Protein AF-0000000071119280 (afdb_homodimer)

Foldseek 3Di:
DPPPPVDPPPPPPPPPPCVPPVPPCPVPPPDDDLQRLCCLQAEDQDDDDCQPSQLSNCVVVQWRDFKGKHFNDDQVLVFVQQVDAWDAFPVRDTQKGKRPAWTKMWMWGFDDDTPPRTDTDTDIDTFIWMFGWDADDVVDPNDRIGTRGTRDTD/DPPPPVPPPVPPVPPPPCVPVVVPCPVPPPDDDLQRLCCLQAEDQDDDDCQPSQLSNCVVVQWRDFKGKHFNDDQVLVFVQQVDAWDAFPVRDTQKGKRPAWTKMWMWGFDDDTPPRTDTDTDIDTFMWMFGWDADDVVDPNDRIGTRGTRDTD

Nearest PDB structures (foldseek):
  4x09-assembly1_A  TM=9.750E-01  e=6.978E-20  Homo sapiens
  6mv6-assembly1_A  TM=9.935E-01  e=2.693E-18  Homo sapiens
  6ssn-assembly2_B  TM=9.550E-01  e=8.974E-16  synthetic construct
  6xw0-assembly2_BBB  TM=8.807E-01  e=1.052E-12  Bos taurus
  2hky-assembly1_A  TM=8.977E-01  e=3.391E-11  Homo sapiens

pLDDT: mean 85.74, std 22.55, range [29.2, 98.94]

Sequence (308 aa):
MRLDLLGHFPLLLLLLALWGPVRPLCAWRQSLTRAQWFEIQHVRSSPVRCNTEMNGVNNYTQNCKVHNTFLHDSFKNVSDTCLLSNVTCKNRMNNCHRSPQRVNMTDCTLTSGKYPNCKYKDTPLYKFFIIACDPPQQGDPPYRLVPVHLDNVIMRLDLLGHFPLLLLLLALWGPVRPLCAWRQSLTRAQWFEIQHVRSSPVRCNTEMNGVNNYTQNCKVHNTFLHDSFKNVSDTCLLSNVTCKNRMNNCHRSPQRVNMTDCTLTSGKYPNCKYKDTPLYKFFIIACDPPQQGDPPYRLVPVHLDNVI

Secondary structure (DSSP, 8-state):
------------------------------PPPHHHHHHHHHEESS---HHHHHHHHHTTTTS--SEEEEEES-HHHHHHGGGS-EE--TTS-S-EEE-SS-EEEEEEEEEE--TTS-EEEEEEEEE-EEEEEEPPPTTS-S-SSEEEEEEEE-/------------------------------PPPHHHHHHHHHEESS---HHHHHHHHHTTTTS--SEEEEEES-HHHHHHGGGS-EE--TTS-S-EEE-SS-EEEEEEEEEE--TTS-EEEEEEEEE-EEEEEEPPPTTS-S-SSEEEEEEEE-

InterPro domains:
  IPR001427 Pancreatic ribonuclease [PR00794] (50-69)
  IPR001427 Pancreatic ribonuclease [PR00794] (70-89)
  IPR001427 Pancreatic ribonuclease [PR00794] (95-113)
  IPR001427 Pancreatic ribonuclease [PR00794] (116-138)
  IPR001427 Pancreatic ribonuclease [PTHR11437] (10-153)
  IPR023411 Ribonuclease A, active site [PS00127] (64-70)
  IPR023412 Ribonuclease A-domain [PF00074] (33-151)
  IPR023412 Ribonuclease A-domain [SM00092] (31-154)
  IPR036816 Ribonuclease A-like domain superfamily [G3DSA:3.10.130.10] (28-154)
  IPR036816 Ribonuclease A-like domain superfamily [SSF54076] (28-153)

Structure (mmCIF, N/CA/C/O backbone):
data_AF-0000000071119280-model_v1
#
loop_
_entity.id
_entity.type
_entity.pdbx_description
1 polymer 'Ribonuclease K6-like'
#
loop_
_atom_site.group_PDB
_atom_site.id
_atom_site.type_symbol
_atom_site.label_atom_id
_atom_site.label_alt_id
_atom_site.label_comp_id
_atom_site.label_asym_id
_atom_site.label_entity_id
_atom_site.label_seq_id
_atom_site.pdbx_PDB_ins_code
_atom_site.Cartn_x
_atom_site.Cartn_y
_atom_site.Cartn_z
_atom_site.occupancy
_atom_site.B_iso_or_equiv
_atom_site.auth_seq_id
_atom_site.auth_comp_id
_atom_site.auth_asym_id
_atom_site.auth_atom_id
_atom_site.pdbx_PDB_model_num
ATOM 1 N N . MET A 1 1 ? 86.875 31.344 -1.906 1 29.2 1 MET A N 1
ATOM 2 C CA . MET A 1 1 ? 86.25 30.5 -2.938 1 29.2 1 MET A CA 1
ATOM 3 C C . MET A 1 1 ? 85.375 29.453 -2.318 1 29.2 1 MET A C 1
ATOM 5 O O . MET A 1 1 ? 85.688 28.281 -2.266 1 29.2 1 MET A O 1
ATOM 9 N N . ARG A 1 2 ? 84.938 29.781 -1.11 1 34.56 2 ARG A N 1
ATOM 10 C CA . ARG A 1 2 ? 84.125 28.953 -0.205 1 34.56 2 ARG A CA 1
ATOM 11 C C . ARG A 1 2 ? 82.875 28.422 -0.909 1 34.56 2 ARG A C 1
ATOM 13 O O . ARG A 1 2 ? 82.188 29.156 -1.588 1 34.56 2 ARG A O 1
ATOM 20 N N . LEU A 1 3 ? 83.062 27.234 -1.416 1 32.28 3 LEU A N 1
ATOM 21 C CA . LEU A 1 3 ? 82.188 26.219 -2.027 1 32.28 3 LEU A CA 1
ATOM 22 C C . LEU A 1 3 ? 80.875 26.031 -1.211 1 32.28 3 LEU A C 1
ATOM 24 O O . LEU A 1 3 ? 80.938 25.672 -0.034 1 32.28 3 LEU A O 1
ATOM 28 N N . ASP A 1 4 ? 79.938 27.016 -1.275 1 33.75 4 ASP A N 1
ATOM 29 C CA . ASP A 1 4 ? 78.562 27.078 -0.731 1 33.75 4 ASP A CA 1
ATOM 30 C C . ASP A 1 4 ? 77.812 25.797 -1.023 1 33.75 4 ASP A C 1
ATOM 32 O O . ASP A 1 4 ? 77.438 25.516 -2.174 1 33.75 4 ASP A O 1
ATOM 36 N N . LEU A 1 5 ? 78.25 24.703 -0.44 1 32.56 5 LEU A N 1
ATOM 37 C CA . LEU A 1 5 ? 77.688 23.359 -0.52 1 32.56 5 LEU A CA 1
ATOM 38 C C . LEU A 1 5 ? 76.188 23.359 -0.123 1 32.56 5 LEU A C 1
ATOM 40 O O . LEU A 1 5 ? 75.875 23.125 1.04 1 32.56 5 LEU A O 1
ATOM 44 N N . LEU A 1 6 ? 75.5 24.531 -0.289 1 36.41 6 LEU A N 1
ATOM 45 C CA . LEU A 1 6 ? 74.125 24.453 0.195 1 36.41 6 LEU A CA 1
ATOM 46 C C . LEU A 1 6 ? 73.375 23.25 -0.393 1 36.41 6 LEU A C 1
ATOM 48 O O . LEU A 1 6 ? 73.25 23.141 -1.612 1 36.41 6 LEU A O 1
ATOM 52 N N . GLY A 1 7 ? 73.625 22.078 0.203 1 34.22 7 GLY A N 1
ATOM 53 C CA . GLY A 1 7 ? 73.062 20.781 -0.161 1 34.22 7 GLY A CA 1
ATOM 54 C C . GLY A 1 7 ? 71.562 20.812 -0.292 1 34.22 7 GLY A C 1
ATOM 55 O O . GLY A 1 7 ? 70.875 21.594 0.386 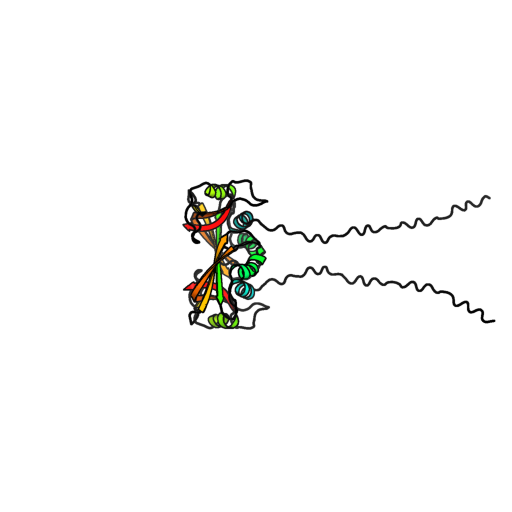1 34.22 7 GLY A O 1
ATOM 56 N N .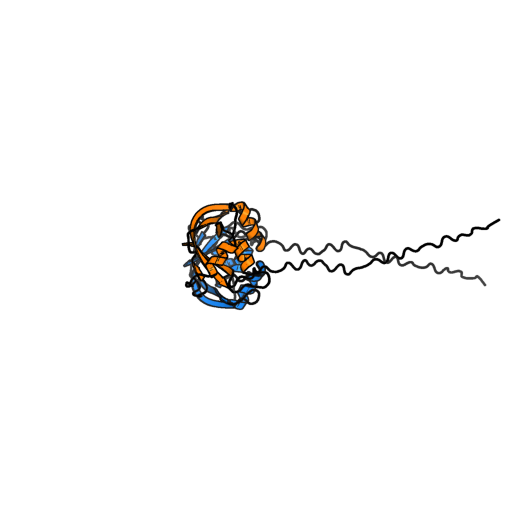 HIS A 1 8 ? 71 20.531 -1.487 1 42.34 8 HIS A N 1
ATOM 57 C CA . HIS A 1 8 ? 69.688 20.312 -2.025 1 42.34 8 HIS A CA 1
ATOM 58 C C . HIS A 1 8 ? 68.875 19.312 -1.175 1 42.34 8 HIS A C 1
ATOM 60 O O . HIS A 1 8 ? 69.188 18.109 -1.214 1 42.34 8 HIS A O 1
ATOM 66 N N . PHE A 1 9 ? 68.812 19.688 0.134 1 40 9 PHE A N 1
ATOM 67 C CA . PHE A 1 9 ? 67.938 18.672 0.771 1 40 9 PHE A CA 1
ATOM 68 C C . PHE A 1 9 ? 66.688 18.484 -0.011 1 40 9 PHE A C 1
ATOM 70 O O . PHE A 1 9 ? 66 19.453 -0.375 1 40 9 PHE A O 1
ATOM 77 N N . PRO A 1 10 ? 66.5 17.312 -0.688 1 40.62 10 PRO A N 1
ATOM 78 C CA . PRO A 1 10 ? 65.25 16.891 -1.344 1 40.62 10 PRO A CA 1
ATOM 79 C C . PRO A 1 10 ? 64 16.969 -0.417 1 40.62 10 PRO A C 1
ATOM 81 O O . PRO A 1 10 ? 64.062 16.406 0.686 1 40.62 10 PRO A O 1
ATOM 84 N N . LEU A 1 11 ? 63.438 18.172 -0.242 1 39.59 11 LEU A N 1
ATOM 85 C CA . LEU A 1 11 ? 62.156 18.219 0.425 1 39.59 11 LEU A CA 1
ATOM 86 C C . LEU A 1 11 ? 61.25 17.109 -0.087 1 39.59 11 LEU A C 1
ATOM 88 O O . LEU A 1 11 ? 60.844 17.109 -1.257 1 39.59 11 LEU A O 1
ATOM 92 N N . LEU A 1 12 ? 61.531 15.867 0.262 1 38.53 12 LEU A N 1
ATOM 93 C CA . LEU A 1 12 ? 60.531 14.828 0.11 1 38.53 12 LEU A CA 1
ATOM 94 C C . LEU A 1 12 ? 59.188 15.297 0.646 1 38.53 12 LEU A C 1
ATOM 96 O O . LEU A 1 12 ? 59.031 15.508 1.851 1 38.53 12 LEU A O 1
ATOM 100 N N . LEU A 1 13 ? 58.562 16.219 -0.018 1 35.06 13 LEU A N 1
ATOM 101 C CA . LEU A 1 13 ? 57.125 16.5 0.206 1 35.06 13 LEU A CA 1
ATOM 102 C C . LEU A 1 13 ? 56.375 15.203 0.408 1 35.06 13 LEU A C 1
ATOM 104 O O . LEU A 1 13 ? 56.25 14.383 -0.507 1 35.06 13 LEU A O 1
ATOM 108 N N . LEU A 1 14 ? 56.594 14.602 1.555 1 34.44 14 LEU A N 1
ATOM 109 C CA . LEU A 1 14 ? 55.688 13.523 1.954 1 34.44 14 LEU A CA 1
ATOM 110 C C . LEU A 1 14 ? 54.25 13.914 1.725 1 34.44 14 LEU A C 1
ATOM 112 O O . LEU A 1 14 ? 53.75 14.859 2.34 1 34.44 14 LEU A O 1
ATOM 116 N N . LEU A 1 15 ? 53.781 13.961 0.482 1 36.81 15 LEU A N 1
ATOM 117 C CA . LEU A 1 15 ? 52.375 13.906 0.217 1 36.81 15 LEU A CA 1
ATOM 118 C C . LEU A 1 15 ? 51.656 12.938 1.168 1 36.81 15 LEU A C 1
ATOM 120 O O . LEU A 1 15 ? 51.844 11.727 1.06 1 36.81 15 LEU A O 1
ATOM 124 N N . LEU A 1 16 ? 51.688 13.148 2.434 1 39 16 LEU A N 1
ATOM 125 C CA . LEU A 1 16 ? 50.781 12.477 3.332 1 39 16 LEU A CA 1
ATOM 126 C C . LEU A 1 16 ? 49.375 12.461 2.742 1 39 16 LEU A C 1
ATOM 128 O O . LEU A 1 16 ? 48.781 13.516 2.51 1 39 16 LEU A O 1
ATOM 132 N N . ALA A 1 17 ? 49.062 11.648 1.767 1 38.94 17 ALA A N 1
ATOM 133 C CA . ALA A 1 17 ? 47.719 11.234 1.399 1 38.94 17 ALA A CA 1
ATOM 134 C C . ALA A 1 17 ? 46.844 11.008 2.639 1 38.94 17 ALA A C 1
ATOM 136 O O . ALA A 1 17 ? 47.156 10.148 3.471 1 38.94 17 ALA A O 1
ATOM 137 N N . LEU A 1 18 ? 46.406 12.008 3.375 1 39.59 18 LEU A N 1
ATOM 138 C CA . LEU A 1 18 ? 45.281 11.867 4.324 1 39.59 18 LEU A CA 1
ATOM 139 C C . LEU A 1 18 ? 44.25 10.867 3.816 1 39.59 18 LEU A C 1
ATOM 141 O O . LEU A 1 18 ? 43.562 11.141 2.848 1 39.59 18 LEU A O 1
ATOM 145 N N . TRP A 1 19 ? 44.594 9.648 3.574 1 39.62 19 TRP A N 1
ATOM 146 C CA . TRP A 1 19 ? 43.594 8.594 3.531 1 39.62 19 TRP A CA 1
ATOM 147 C C . TRP A 1 19 ? 42.531 8.82 4.602 1 39.62 19 TRP A C 1
ATOM 149 O O . TRP A 1 19 ? 42.75 8.492 5.77 1 39.62 19 TRP A O 1
ATOM 159 N N . GLY A 1 20 ? 42.062 10.016 4.809 1 41.09 20 GLY A N 1
ATOM 160 C CA . GLY A 1 20 ? 40.875 10.008 5.648 1 41.09 20 GLY A CA 1
ATOM 161 C C . GLY A 1 20 ? 39.875 8.906 5.273 1 41.09 20 GLY A C 1
ATOM 162 O O . GLY A 1 20 ? 39.938 8.367 4.168 1 41.09 20 GLY A O 1
ATOM 163 N N . PRO A 1 21 ? 39.562 8.047 6.234 1 39.78 21 PRO A N 1
ATOM 164 C CA . PRO A 1 21 ? 38.5 7.07 5.938 1 39.78 21 PRO A CA 1
ATOM 165 C C . PRO A 1 21 ? 37.375 7.645 5.078 1 39.78 21 PRO A C 1
ATOM 167 O O . PRO A 1 21 ? 36.812 8.695 5.406 1 39.78 21 PRO A O 1
ATOM 170 N N . VAL A 1 22 ? 37.531 7.789 3.773 1 39.97 22 VAL A N 1
ATOM 171 C CA . VAL A 1 22 ? 36.344 7.859 2.951 1 39.97 22 VAL A CA 1
ATOM 172 C C . VAL A 1 22 ? 35.25 6.934 3.525 1 39.97 22 VAL A C 1
ATOM 174 O O . VAL A 1 22 ? 35.406 5.711 3.498 1 39.97 22 VAL A O 1
ATOM 177 N N . ARG A 1 23 ? 34.812 7.113 4.668 1 41.09 23 ARG A N 1
ATOM 178 C CA . ARG A 1 23 ? 33.562 6.426 5.039 1 41.09 23 ARG A CA 1
ATOM 179 C C . ARG A 1 23 ? 32.562 6.418 3.881 1 41.09 23 ARG A C 1
ATOM 181 O O . ARG A 1 23 ? 32.312 7.457 3.277 1 41.09 23 ARG A O 1
ATOM 188 N N . PRO A 1 24 ? 32.531 5.359 3.203 1 43.56 24 PRO A N 1
ATOM 189 C CA . PRO A 1 24 ? 31.406 5.359 2.275 1 43.56 24 PRO A CA 1
ATOM 190 C C . PRO A 1 24 ? 30.203 6.137 2.814 1 43.56 24 PRO A C 1
ATOM 192 O O . PRO A 1 24 ? 29.906 6.082 4.012 1 43.56 24 PRO A O 1
ATOM 195 N N . LEU A 1 25 ? 30.016 7.32 2.445 1 40.53 25 LEU A N 1
ATOM 196 C CA . LEU A 1 25 ? 28.719 7.941 2.645 1 40.53 25 LEU A CA 1
ATOM 197 C C . LEU A 1 25 ? 27.609 6.902 2.561 1 40.53 25 LEU A C 1
ATOM 199 O O . LEU A 1 25 ? 27.125 6.59 1.47 1 40.53 25 LEU A O 1
ATOM 203 N N . CYS A 1 26 ? 27.781 5.684 3.027 1 41.25 26 CYS A N 1
ATOM 204 C CA . CYS A 1 26 ? 26.531 4.965 3.223 1 41.25 26 CYS A CA 1
ATOM 205 C C . CYS A 1 26 ? 25.406 5.918 3.639 1 41.25 26 CYS A C 1
ATOM 207 O O . CYS A 1 26 ? 25.438 6.457 4.746 1 41.25 26 CYS A O 1
ATOM 209 N N . ALA A 1 27 ? 25.047 6.84 2.84 1 42.47 27 ALA A N 1
ATOM 210 C CA . ALA A 1 27 ? 23.875 7.668 3.102 1 42.47 27 ALA A CA 1
ATOM 211 C C . ALA A 1 27 ? 22.844 6.91 3.941 1 42.47 27 ALA A C 1
ATOM 213 O O . ALA A 1 27 ? 22.328 5.875 3.516 1 42.47 27 ALA A O 1
ATOM 214 N N . TRP A 1 28 ? 23.062 6.66 5.16 1 44.47 28 TRP A N 1
ATOM 215 C CA . TRP A 1 28 ? 22.047 6.258 6.121 1 44.47 28 TRP A CA 1
ATOM 216 C C . TRP A 1 28 ? 20.672 6.785 5.711 1 44.47 28 TRP A C 1
ATOM 218 O O . TRP A 1 28 ? 20.438 7.992 5.742 1 44.47 28 TRP A O 1
ATOM 228 N N . ARG A 1 29 ? 20.062 6.367 4.664 1 54.75 29 ARG A N 1
ATOM 229 C CA . ARG A 1 29 ? 18.719 6.82 4.363 1 54.75 29 ARG A CA 1
ATOM 230 C C . ARG A 1 29 ? 17.812 6.719 5.594 1 54.75 29 ARG A C 1
ATOM 232 O O . ARG A 1 29 ? 17.641 5.633 6.148 1 54.75 29 ARG A O 1
ATOM 239 N N . GLN A 1 30 ? 17.734 7.766 6.441 1 63.16 30 GLN A N 1
ATOM 240 C CA . GLN A 1 30 ? 16.828 7.809 7.586 1 63.16 30 GLN A CA 1
ATOM 241 C C . GLN A 1 30 ? 15.453 7.238 7.223 1 63.16 30 GLN A C 1
ATOM 243 O O . GLN A 1 30 ? 14.891 7.582 6.184 1 63.16 30 GLN A O 1
ATOM 248 N N . SER A 1 31 ? 15.023 6.207 7.926 1 82.19 31 SER A N 1
ATOM 249 C CA . SER A 1 31 ? 13.719 5.578 7.754 1 82.19 31 SER A CA 1
ATOM 250 C C . SER A 1 31 ? 12.586 6.566 8 1 82.19 31 SER A C 1
ATOM 252 O O . SER A 1 31 ? 12.703 7.441 8.867 1 82.19 31 SER A O 1
ATOM 254 N N . LEU A 1 32 ? 11.656 6.734 7.129 1 90.44 32 LEU A N 1
ATOM 255 C CA . LEU A 1 32 ? 10.461 7.559 7.297 1 90.44 32 LEU A CA 1
ATOM 256 C C . LEU A 1 32 ? 9.656 7.109 8.516 1 90.44 32 LEU A C 1
ATOM 258 O O . LEU A 1 32 ? 9.562 5.91 8.789 1 90.44 32 LEU A O 1
ATOM 262 N N . THR A 1 33 ? 9.156 8.07 9.281 1 94.81 33 THR A N 1
ATOM 263 C CA . THR A 1 33 ? 8.141 7.734 10.281 1 94.81 33 THR A CA 1
ATOM 264 C C . THR A 1 33 ? 6.832 7.332 9.609 1 94.81 33 THR A C 1
ATOM 266 O O . THR A 1 33 ? 6.645 7.566 8.414 1 94.81 33 THR A O 1
ATOM 269 N N . ARG A 1 34 ? 5.969 6.73 10.391 1 96.56 34 ARG A N 1
ATOM 270 C CA . ARG A 1 34 ? 4.652 6.383 9.867 1 96.56 34 ARG A CA 1
ATOM 271 C C . ARG A 1 34 ? 3.896 7.629 9.414 1 96.56 34 ARG A C 1
ATOM 273 O O . ARG A 1 34 ? 3.189 7.602 8.406 1 96.56 34 ARG A O 1
ATOM 280 N N . ALA A 1 35 ? 4.031 8.711 10.125 1 97.88 35 ALA A N 1
ATOM 281 C CA . ALA A 1 35 ? 3.369 9.969 9.773 1 97.88 35 ALA A CA 1
ATOM 282 C C . ALA A 1 35 ? 3.943 10.547 8.484 1 97.88 35 ALA A C 1
ATOM 284 O O . ALA A 1 35 ? 3.203 11.07 7.648 1 97.88 35 ALA A O 1
ATOM 285 N N . GLN A 1 36 ? 5.234 10.477 8.414 1 96.69 36 GLN A N 1
ATOM 286 C CA . GLN A 1 36 ? 5.871 10.961 7.195 1 96.69 36 GLN A CA 1
ATOM 287 C C . GLN A 1 36 ? 5.434 10.148 5.984 1 96.69 36 GLN A C 1
ATOM 289 O O . GLN A 1 36 ? 5.191 10.703 4.91 1 96.69 36 GLN A O 1
ATOM 294 N N . TRP A 1 37 ? 5.332 8.828 6.09 1 96.5 37 TRP A N 1
ATOM 295 C CA . TRP A 1 37 ? 4.859 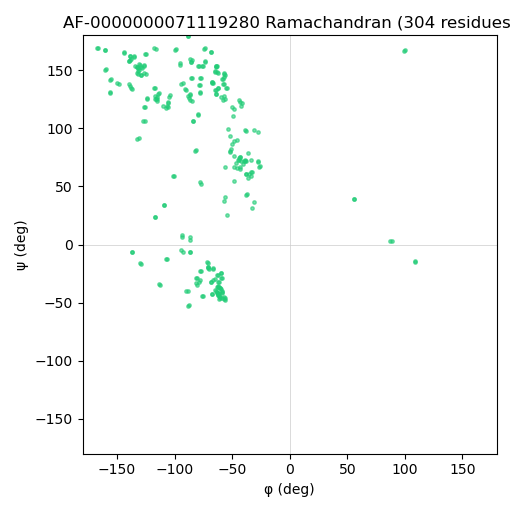7.969 5.008 1 96.5 37 TRP A CA 1
ATOM 296 C C . TRP A 1 37 ? 3.412 8.289 4.652 1 96.5 37 TRP A C 1
ATOM 298 O O . TRP A 1 37 ? 3.051 8.328 3.475 1 96.5 37 TRP A O 1
ATOM 308 N N . PHE A 1 38 ? 2.623 8.508 5.684 1 98.31 38 PHE A N 1
ATOM 309 C CA . PHE A 1 38 ? 1.244 8.93 5.469 1 98.31 38 PHE A CA 1
ATOM 310 C C . PHE A 1 38 ? 1.19 10.195 4.625 1 98.31 38 PHE A C 1
ATOM 312 O O . PHE A 1 38 ? 0.387 10.297 3.697 1 98.31 38 PHE A O 1
ATOM 319 N N . GLU A 1 39 ? 1.962 11.109 4.984 1 98.25 39 GLU A N 1
ATOM 320 C CA . GLU A 1 39 ? 1.967 12.383 4.27 1 98.25 39 GLU A CA 1
ATOM 321 C C . GLU A 1 39 ? 2.371 12.195 2.811 1 98.25 39 GLU A C 1
ATOM 323 O O . GLU A 1 39 ? 1.755 12.766 1.911 1 98.25 39 GLU A O 1
ATOM 328 N N . ILE A 1 40 ? 3.381 11.414 2.59 1 96.56 40 ILE A N 1
ATOM 329 C CA . ILE A 1 40 ? 3.873 11.164 1.241 1 96.56 40 ILE A CA 1
ATOM 330 C C . ILE A 1 40 ? 2.785 10.477 0.416 1 96.56 40 ILE A C 1
ATOM 332 O O . ILE A 1 40 ? 2.588 10.805 -0.756 1 96.56 40 ILE A O 1
ATOM 336 N N . GLN A 1 41 ? 2.018 9.617 1.062 1 98.06 41 GLN A N 1
ATOM 337 C CA . GLN A 1 41 ? 1.033 8.82 0.334 1 98.06 41 GLN A CA 1
ATOM 338 C C . GLN A 1 41 ? -0.242 9.617 0.082 1 98.06 41 GLN A C 1
ATOM 340 O O . GLN A 1 41 ? -0.916 9.422 -0.931 1 98.06 41 GLN A O 1
ATOM 345 N N . HIS A 1 42 ? -0.578 10.625 1.004 1 98.75 42 HIS A N 1
ATOM 346 C CA . HIS A 1 42 ? -1.999 10.953 0.993 1 98.75 42 HIS A CA 1
ATOM 347 C C . HIS A 1 42 ? -2.217 12.461 1.059 1 98.75 42 HIS A C 1
ATOM 349 O O . HIS A 1 42 ? -3.344 12.938 0.911 1 98.75 42 HIS A O 1
ATOM 355 N N . VAL A 1 43 ? -1.197 13.242 1.238 1 98.81 43 VAL A N 1
ATOM 356 C CA . VAL A 1 43 ? -1.455 14.664 1.482 1 98.81 43 VAL A CA 1
ATOM 357 C C . VAL A 1 43 ? -0.706 15.508 0.455 1 98.81 43 VAL A C 1
ATOM 359 O O . VAL A 1 43 ? 0.504 15.352 0.276 1 98.81 43 VAL A O 1
ATOM 362 N N . ARG A 1 44 ? -1.499 16.344 -0.193 1 98.25 44 ARG A N 1
ATOM 363 C CA . ARG A 1 44 ? -0.941 17.344 -1.1 1 98.25 44 ARG A CA 1
ATOM 364 C C . ARG A 1 44 ? -1.639 18.688 -0.93 1 98.25 44 ARG A C 1
ATOM 366 O O . ARG A 1 44 ? -2.869 18.766 -0.947 1 98.25 44 ARG A O 1
ATOM 373 N N . SER A 1 45 ? -0.837 19.75 -0.871 1 93.94 45 SER A N 1
ATOM 374 C CA . SER A 1 45 ? -1.407 21.078 -0.742 1 93.94 45 SER A CA 1
ATOM 375 C C . SER A 1 45 ? -1.582 21.75 -2.105 1 93.94 45 SER A C 1
ATOM 377 O O . SER A 1 45 ? -2.145 22.828 -2.205 1 93.94 45 SER A O 1
ATOM 379 N N . SER A 1 46 ? -1.155 21.156 -3.131 1 88.56 46 SER A N 1
ATOM 380 C CA . SER A 1 46 ? -1.242 21.672 -4.496 1 88.56 46 SER A CA 1
ATOM 381 C C . SER A 1 46 ? -2.088 20.75 -5.371 1 88.56 46 SER A C 1
ATOM 383 O O . SER A 1 46 ? -2.406 19.625 -4.977 1 88.56 46 SER A O 1
ATOM 385 N N . PRO A 1 47 ? -2.396 21.266 -6.535 1 90.62 47 PRO A N 1
ATOM 386 C CA . PRO A 1 47 ? -3.182 20.406 -7.418 1 90.62 47 PRO A CA 1
ATOM 387 C C . PRO A 1 47 ? -2.48 19.078 -7.727 1 90.62 47 PRO A C 1
ATOM 389 O O . PRO A 1 47 ? -1.255 19.047 -7.871 1 90.62 47 PRO A O 1
ATOM 392 N N . VAL A 1 48 ? -3.324 18.125 -7.781 1 96.94 48 VAL A N 1
ATOM 393 C CA . VAL A 1 48 ? -2.797 16.766 -7.953 1 96.94 48 VAL A CA 1
ATOM 394 C C . VAL A 1 48 ? -3.049 16.297 -9.383 1 96.94 48 VAL A C 1
ATOM 396 O O . VAL A 1 48 ? -4.176 16.359 -9.875 1 96.94 48 VAL A O 1
ATOM 399 N N . ARG A 1 49 ? -1.949 15.938 -10.062 1 97.62 49 ARG A N 1
ATOM 400 C CA . ARG A 1 49 ? -2.002 15.047 -11.219 1 97.62 49 ARG A CA 1
ATOM 401 C C . ARG A 1 49 ? -1.469 13.664 -10.875 1 97.62 49 ARG A C 1
ATOM 403 O O . ARG A 1 49 ? -0.301 13.516 -10.508 1 97.62 49 ARG A O 1
ATOM 410 N N . CYS A 1 50 ? -2.289 12.648 -10.992 1 98.56 50 CYS A N 1
ATOM 411 C CA . CYS A 1 50 ? -1.953 11.312 -10.5 1 98.56 50 CYS A CA 1
ATOM 412 C C . CYS A 1 50 ? -0.657 10.812 -11.125 1 98.56 50 CYS A C 1
ATOM 414 O O . CYS A 1 50 ? 0.221 10.312 -10.422 1 98.56 50 CYS A O 1
ATOM 416 N N . ASN A 1 51 ? -0.482 10.969 -12.469 1 97.81 51 ASN A N 1
ATOM 417 C CA . ASN A 1 51 ? 0.702 10.453 -13.148 1 97.81 51 ASN A CA 1
ATOM 418 C C . ASN A 1 51 ? 1.981 11.062 -12.578 1 97.81 51 ASN A C 1
ATOM 420 O O . ASN A 1 51 ? 3.031 10.414 -12.578 1 97.81 51 ASN A O 1
ATOM 424 N N . THR A 1 52 ? 1.918 12.195 -12.086 1 97.12 52 THR A N 1
ATOM 425 C CA . THR A 1 52 ? 3.076 12.875 -11.508 1 97.12 52 THR A CA 1
ATOM 426 C C . THR A 1 52 ? 3.229 12.516 -10.031 1 97.12 52 THR A C 1
ATOM 428 O O . THR A 1 52 ? 4.297 12.078 -9.602 1 97.12 52 THR A O 1
ATOM 431 N N . GLU A 1 53 ? 2.184 12.68 -9.227 1 98.06 53 GLU A N 1
ATOM 432 C CA . GLU A 1 53 ? 2.262 12.555 -7.777 1 98.06 53 GLU A CA 1
ATOM 433 C C . GLU A 1 53 ? 2.531 11.109 -7.363 1 98.06 53 GLU A C 1
ATOM 435 O O . GLU A 1 53 ? 3.203 10.859 -6.363 1 98.06 53 GLU A O 1
ATOM 440 N N . MET A 1 54 ? 2.008 10.125 -8.156 1 98 54 MET A N 1
ATOM 441 C CA . MET A 1 54 ? 2.197 8.719 -7.812 1 98 54 MET A CA 1
ATOM 442 C C . MET A 1 54 ? 3.652 8.305 -8 1 98 54 MET A C 1
ATOM 444 O O . MET A 1 54 ? 4.102 7.312 -7.422 1 98 54 MET A O 1
ATOM 448 N N . ASN A 1 55 ? 4.438 9.031 -8.797 1 95.06 55 ASN A N 1
ATOM 449 C CA . ASN A 1 55 ? 5.859 8.727 -8.922 1 95.06 55 ASN A CA 1
ATOM 450 C C . ASN A 1 55 ? 6.574 8.812 -7.574 1 95.06 55 ASN A C 1
ATOM 452 O O . ASN A 1 55 ? 7.453 8 -7.281 1 95.06 55 ASN A O 1
ATOM 456 N N . GLY A 1 56 ? 6.203 9.812 -6.82 1 93.31 56 GLY A N 1
ATOM 457 C CA . GLY A 1 56 ? 6.797 9.977 -5.504 1 93.31 56 GLY A CA 1
ATOM 458 C C . GLY A 1 56 ? 6.504 8.82 -4.562 1 93.31 56 GLY A C 1
ATOM 459 O O . GLY A 1 56 ? 7.367 8.422 -3.781 1 93.31 56 GLY A O 1
ATOM 460 N N . VAL A 1 57 ? 5.336 8.273 -4.641 1 95.12 57 VAL A N 1
ATOM 461 C CA . VAL A 1 57 ? 4.926 7.148 -3.809 1 95.12 57 VAL A CA 1
ATOM 462 C C . VAL A 1 57 ? 5.582 5.863 -4.312 1 95.12 57 VAL A C 1
ATOM 464 O O . VAL A 1 57 ? 6.168 5.109 -3.529 1 95.12 57 VAL A O 1
ATOM 467 N N . ASN A 1 58 ? 5.578 5.68 -5.637 1 95.12 58 ASN A N 1
ATOM 468 C CA . ASN A 1 58 ? 6.016 4.441 -6.273 1 95.12 58 ASN A CA 1
ATOM 469 C C . ASN A 1 58 ? 7.527 4.262 -6.172 1 95.12 58 ASN A C 1
ATOM 471 O O . ASN A 1 58 ? 8.031 3.141 -6.246 1 95.12 58 ASN A O 1
ATOM 475 N N . ASN A 1 59 ? 8.242 5.34 -5.926 1 92.06 59 ASN A N 1
ATOM 476 C CA . ASN A 1 59 ? 9.703 5.293 -5.844 1 92.06 59 ASN A CA 1
ATOM 477 C C . ASN A 1 59 ? 10.172 4.477 -4.645 1 92.06 59 ASN A C 1
ATOM 479 O O . ASN A 1 59 ? 11.273 3.934 -4.648 1 92.06 59 ASN A O 1
ATOM 483 N N . TYR A 1 60 ? 9.336 4.316 -3.709 1 88.31 60 TYR A N 1
ATOM 484 C CA . TYR A 1 60 ? 9.742 3.641 -2.484 1 88.31 60 TYR A CA 1
ATOM 485 C C . TYR A 1 60 ? 9.727 2.127 -2.66 1 88.31 60 TYR A C 1
ATOM 487 O O . TYR A 1 60 ? 10.531 1.414 -2.062 1 88.31 60 TYR A O 1
ATOM 495 N N . THR A 1 61 ? 8.75 1.631 -3.48 1 87.06 61 THR A N 1
ATOM 496 C CA . THR A 1 61 ? 8.68 0.191 -3.699 1 87.06 61 THR A CA 1
ATOM 497 C C . THR A 1 61 ? 9.164 -0.169 -5.102 1 87.06 61 THR A C 1
ATOM 499 O O . THR A 1 61 ? 9.344 -1.347 -5.418 1 87.06 61 THR A O 1
ATOM 502 N N . GLN A 1 62 ? 9.312 0.867 -5.941 1 91.81 62 GLN A N 1
ATOM 503 C CA . GLN A 1 62 ? 9.625 0.682 -7.355 1 91.81 62 GLN A CA 1
ATOM 504 C C . GLN A 1 62 ? 8.594 -0.217 -8.031 1 91.81 62 GLN A C 1
ATOM 506 O O . GLN A 1 62 ? 8.953 -1.144 -8.758 1 91.81 62 GLN A O 1
ATOM 511 N N . ASN A 1 63 ? 7.328 -0.065 -7.672 1 93.5 63 ASN A N 1
ATOM 512 C CA . ASN A 1 63 ? 6.148 -0.696 -8.25 1 93.5 63 ASN A CA 1
ATOM 513 C C . ASN A 1 63 ? 4.984 0.287 -8.359 1 93.5 63 ASN A C 1
ATOM 515 O O . ASN A 1 63 ? 4.977 1.323 -7.691 1 93.5 63 ASN A O 1
ATOM 519 N N . CYS A 1 64 ? 4.078 -0.054 -9.266 1 95.56 64 CYS A N 1
ATOM 520 C CA . CYS A 1 64 ? 2.908 0.796 -9.453 1 95.56 64 CYS A CA 1
ATOM 521 C C . CYS A 1 64 ? 1.819 0.459 -8.445 1 95.56 64 CYS A C 1
ATOM 523 O O . CYS A 1 64 ? 1.148 -0.568 -8.562 1 95.56 64 CYS A O 1
ATOM 525 N N . LYS A 1 65 ? 1.649 1.35 -7.434 1 95.62 65 LYS A N 1
ATOM 526 C CA . LYS A 1 65 ? 0.52 1.169 -6.527 1 95.62 65 LYS A CA 1
ATOM 527 C C . LYS A 1 65 ? -0.807 1.275 -7.273 1 95.62 65 LYS A C 1
ATOM 529 O O . LYS A 1 65 ? -1.017 2.213 -8.047 1 95.62 65 LYS A O 1
ATOM 534 N N . VAL A 1 66 ? -1.743 0.358 -7.023 1 96.12 66 VAL A N 1
ATOM 535 C CA . VAL A 1 66 ? -2.908 0.188 -7.883 1 96.12 66 VAL A CA 1
ATOM 536 C C . VAL A 1 66 ? -3.934 1.279 -7.59 1 96.12 66 VAL A C 1
ATOM 538 O O . VAL A 1 66 ? -4.68 1.694 -8.477 1 96.12 66 VAL A O 1
ATOM 541 N N . HIS A 1 67 ? -3.922 1.688 -6.34 1 97 67 HIS A N 1
ATOM 542 C CA . HIS A 1 67 ? -4.922 2.674 -5.949 1 97 67 HIS A CA 1
ATOM 543 C C . HIS A 1 67 ? -4.402 3.574 -4.836 1 97 67 HIS A C 1
ATOM 545 O O . HIS A 1 67 ? -3.748 3.102 -3.902 1 97 67 HIS A O 1
ATOM 551 N N . ASN A 1 68 ? -4.707 4.844 -4.957 1 98.31 68 ASN A N 1
ATOM 552 C CA . ASN A 1 68 ? -4.305 5.812 -3.941 1 98.31 68 ASN A CA 1
ATOM 553 C C . ASN A 1 68 ? -5.211 7.039 -3.943 1 98.31 68 ASN A C 1
ATOM 555 O O . ASN A 1 68 ? -5.688 7.465 -4.996 1 98.31 68 ASN A O 1
ATOM 559 N N . THR A 1 69 ? -5.488 7.523 -2.795 1 98.75 69 THR A N 1
ATOM 560 C CA . THR A 1 69 ? -6.242 8.766 -2.674 1 98.75 69 THR A CA 1
ATOM 561 C C . THR A 1 69 ? -5.379 9.867 -2.074 1 98.75 69 THR A C 1
ATOM 563 O O . THR A 1 69 ? -4.738 9.672 -1.04 1 98.75 69 THR A O 1
ATOM 566 N N . PHE A 1 70 ? -5.359 11.016 -2.701 1 98.88 70 PHE A N 1
ATOM 567 C CA . PHE A 1 70 ? -4.691 12.203 -2.184 1 98.88 70 PHE A CA 1
ATOM 568 C C . PHE A 1 70 ? -5.707 13.203 -1.633 1 98.88 70 PHE A C 1
ATOM 570 O O . PHE A 1 70 ? -6.664 13.562 -2.32 1 98.88 70 PHE A O 1
ATOM 577 N N . LEU A 1 71 ? -5.477 13.602 -0.407 1 98.88 71 LEU A N 1
ATOM 578 C CA . LEU A 1 71 ? -6.23 14.688 0.202 1 98.88 71 LEU A CA 1
ATOM 579 C C . LEU A 1 71 ? -5.621 16.047 -0.156 1 98.88 71 LEU A C 1
ATOM 581 O O . LEU A 1 71 ? -4.43 16.266 0.073 1 98.88 71 LEU A O 1
ATOM 585 N N . HIS A 1 72 ? -6.492 16.891 -0.746 1 98.62 72 HIS A N 1
ATOM 586 C CA . HIS A 1 72 ? -6.023 18.25 -1.052 1 98.62 72 HIS A CA 1
ATOM 587 C C . HIS A 1 72 ? -6.098 19.141 0.177 1 98.62 72 HIS A C 1
ATOM 589 O O . HIS A 1 72 ? -6.965 20.016 0.261 1 98.62 72 HIS A O 1
ATOM 595 N N . ASP A 1 73 ? -5.164 19.094 1.057 1 98.19 73 ASP A N 1
ATOM 596 C CA . ASP A 1 73 ? -5.137 19.797 2.328 1 98.19 73 ASP A CA 1
ATOM 597 C C . ASP A 1 73 ? -3.713 19.891 2.879 1 98.19 73 ASP A C 1
ATOM 599 O O . ASP A 1 73 ? -2.789 19.281 2.318 1 98.19 73 ASP A O 1
ATOM 603 N N . SER A 1 74 ? -3.473 20.719 3.906 1 97.94 74 SER A N 1
ATOM 604 C CA . SER A 1 74 ? -2.184 20.734 4.586 1 97.94 74 SER A CA 1
ATOM 605 C C . SER A 1 74 ? -2.082 19.578 5.582 1 97.94 74 SER A C 1
ATOM 607 O O . SER A 1 74 ? -3.098 19.094 6.09 1 97.94 74 SER A O 1
ATOM 609 N N . PHE A 1 75 ? -0.842 19.203 5.793 1 98.5 75 PHE A N 1
ATOM 610 C CA . PHE A 1 75 ? -0.643 18.141 6.777 1 98.5 75 PHE A CA 1
ATOM 611 C C . PHE A 1 75 ? -1.172 18.562 8.141 1 98.5 75 PHE A C 1
ATOM 613 O O . PHE A 1 75 ? -1.733 17.75 8.875 1 98.5 75 PHE A O 1
ATOM 620 N N . LYS A 1 76 ? -0.988 19.812 8.508 1 98.19 76 LYS A N 1
ATOM 621 C CA . LYS A 1 76 ? -1.483 20.328 9.781 1 98.19 76 LYS A CA 1
ATOM 622 C C . LYS A 1 76 ? -3.002 20.203 9.875 1 98.19 76 LYS A C 1
ATOM 624 O O . LYS A 1 76 ? -3.529 19.734 10.883 1 98.19 76 LYS A O 1
ATOM 629 N N . ASN A 1 77 ? -3.684 20.609 8.773 1 98.12 77 ASN A N 1
ATOM 630 C CA . ASN A 1 77 ? -5.141 20.516 8.766 1 98.12 77 ASN A CA 1
ATOM 631 C C . ASN A 1 77 ? -5.609 19.078 8.906 1 98.12 77 ASN A C 1
ATOM 633 O O . ASN A 1 77 ? -6.566 18.797 9.625 1 98.12 77 ASN A O 1
ATOM 637 N N . VAL A 1 78 ? -4.973 18.219 8.203 1 98.75 78 VAL A N 1
ATOM 638 C CA . VAL A 1 78 ? -5.32 16.812 8.297 1 98.75 78 VAL A CA 1
ATOM 639 C C . VAL A 1 78 ? -5.043 16.297 9.703 1 98.75 78 VAL A C 1
ATOM 641 O O . VAL A 1 78 ? -5.84 15.531 10.266 1 98.75 78 VAL A O 1
ATOM 644 N N . SER A 1 79 ? -3.941 16.703 10.336 1 98.69 79 SER A N 1
ATOM 645 C CA . SER A 1 79 ? -3.564 16.281 11.68 1 98.69 79 SER A CA 1
ATOM 646 C C . SER A 1 79 ? -4.566 16.766 12.719 1 98.69 79 SER A C 1
ATOM 648 O O . SER A 1 79 ? -4.797 16.109 13.734 1 98.69 79 SER A O 1
ATOM 650 N N . ASP A 1 80 ? -5.172 17.875 12.43 1 98.69 80 ASP A N 1
ATOM 651 C CA . ASP A 1 80 ? -6.164 18.406 13.359 1 98.69 80 ASP A CA 1
ATOM 652 C C . ASP A 1 80 ? -7.355 17.453 13.5 1 98.69 80 ASP A C 1
ATOM 654 O O . ASP A 1 80 ? -8.047 17.469 14.516 1 98.69 80 ASP A O 1
ATOM 658 N N . THR A 1 81 ? -7.613 16.656 12.5 1 98.81 81 THR A N 1
ATOM 659 C CA . THR A 1 81 ? -8.672 15.664 12.578 1 98.81 81 THR A CA 1
ATOM 660 C C . THR A 1 81 ? -8.422 14.688 13.727 1 98.81 81 THR A C 1
ATOM 662 O O . THR A 1 81 ? -9.359 14.164 14.32 1 98.81 81 THR A O 1
ATOM 665 N N . CYS A 1 82 ? -7.176 14.508 14.164 1 98.81 82 CYS A N 1
ATOM 666 C CA . CYS A 1 82 ? -6.793 13.578 15.219 1 98.81 82 CYS A CA 1
ATOM 667 C C . CYS A 1 82 ? -7.258 14.078 16.578 1 98.81 82 CYS A C 1
ATOM 669 O O . CYS A 1 82 ? -7.293 13.32 17.547 1 98.81 82 CYS A O 1
ATOM 671 N N . LEU A 1 83 ? -7.633 15.359 16.672 1 98.5 83 LEU A N 1
ATOM 672 C CA . LEU A 1 83 ? -8.055 15.953 17.938 1 98.5 83 LEU A CA 1
ATOM 673 C C . LEU A 1 83 ? -9.547 15.727 18.172 1 98.5 83 LEU A C 1
ATOM 675 O O . LEU A 1 83 ? -10.055 16.031 19.266 1 98.5 83 LEU A O 1
ATOM 679 N N . LEU A 1 84 ? -10.25 15.156 17.156 1 98.69 84 LEU A N 1
ATOM 680 C CA . LEU A 1 84 ? -11.688 14.938 17.25 1 98.69 84 LEU A CA 1
ATOM 681 C C . LEU A 1 84 ? -12 13.586 17.875 1 98.69 84 LEU A C 1
ATOM 683 O O . LEU A 1 84 ? -11.094 12.836 18.219 1 98.69 84 LEU A O 1
ATOM 687 N N . SER A 1 85 ? -13.281 13.281 18.031 1 98.38 85 SER A N 1
ATOM 688 C CA . SER A 1 85 ? -13.719 12.055 18.703 1 98.38 85 SER A CA 1
ATOM 689 C C . SER A 1 85 ? -13.266 10.82 17.938 1 98.38 85 SER A C 1
ATOM 691 O O . SER A 1 85 ? -13.195 10.836 16.703 1 98.38 85 SER A O 1
ATOM 693 N N . ASN A 1 86 ? -13.117 9.727 18.734 1 98.38 86 ASN A N 1
ATOM 694 C CA . ASN A 1 86 ? -12.719 8.461 18.125 1 98.38 86 ASN A CA 1
ATOM 695 C C . ASN A 1 86 ? -13.891 7.785 17.422 1 98.38 86 ASN A C 1
ATOM 697 O O . ASN A 1 86 ? -15.039 7.906 17.859 1 98.38 86 ASN A O 1
ATOM 701 N N . VAL A 1 87 ? -13.57 7.18 16.328 1 98.31 87 VAL A N 1
ATOM 702 C CA . VAL A 1 87 ? -14.453 6.203 15.711 1 98.31 87 VAL A CA 1
ATOM 703 C C . VAL A 1 87 ? -13.711 4.887 15.508 1 98.31 87 VAL A C 1
ATOM 705 O O . VAL A 1 87 ? -12.484 4.828 15.648 1 98.31 87 VAL A O 1
ATOM 708 N N . THR A 1 88 ? -14.43 3.822 15.273 1 97.25 88 THR A N 1
ATOM 709 C CA . THR A 1 88 ? -13.812 2.518 15.055 1 97.25 88 THR A CA 1
ATOM 710 C C . THR A 1 88 ? -13.25 2.414 13.641 1 97.25 88 THR A C 1
ATOM 712 O O . THR A 1 88 ? -13.93 2.746 12.672 1 97.25 88 THR A O 1
ATOM 715 N N . CYS A 1 89 ? -12 1.975 13.578 1 97.38 89 CYS A N 1
ATOM 716 C CA . CYS A 1 89 ? -11.383 1.722 12.281 1 97.38 89 CYS A CA 1
ATOM 717 C C . CYS A 1 89 ? -11.945 0.455 11.648 1 97.38 89 CYS A C 1
ATOM 719 O O . CYS A 1 89 ? -12.617 -0.333 12.312 1 97.38 89 CYS A O 1
ATOM 721 N N . LYS A 1 90 ? -11.594 0.29 10.375 1 93.12 90 LYS A N 1
ATOM 722 C CA . LYS A 1 90 ? -11.977 -0.938 9.68 1 93.12 90 LYS A CA 1
ATOM 723 C C . LYS A 1 90 ? -11.336 -2.16 10.336 1 93.12 90 LYS A C 1
ATOM 725 O O . LYS A 1 90 ? -11.93 -3.24 10.352 1 93.12 90 LYS A O 1
ATOM 730 N N . ASN A 1 91 ? -10.156 -1.917 10.867 1 88.75 91 ASN A N 1
ATOM 731 C CA . ASN A 1 91 ? -9.477 -3.041 11.508 1 88.75 91 ASN A CA 1
ATOM 732 C C . ASN A 1 91 ? -9.891 -3.195 12.961 1 88.75 91 ASN A C 1
ATOM 734 O O . ASN A 1 91 ? -9.227 -3.889 13.734 1 88.75 91 ASN A O 1
ATOM 738 N N . ARG A 1 92 ? -10.867 -2.428 13.461 1 91.62 92 ARG A N 1
ATOM 739 C CA . ARG A 1 92 ? -11.539 -2.566 14.75 1 91.62 92 ARG A CA 1
ATOM 740 C C . ARG A 1 92 ? -10.773 -1.838 15.844 1 91.62 92 ARG A C 1
ATOM 742 O O . ARG A 1 92 ? -11.164 -1.878 17.016 1 91.62 92 ARG A O 1
ATOM 749 N N . MET A 1 93 ? -9.719 -1.184 15.461 1 93.62 93 MET A N 1
ATOM 750 C CA . MET A 1 93 ? -9.039 -0.316 16.422 1 93.62 93 MET A CA 1
ATOM 751 C C . MET A 1 93 ? -9.852 0.952 16.672 1 93.62 93 MET A C 1
ATOM 753 O O . MET A 1 93 ? -10.68 1.336 15.844 1 93.62 93 MET A O 1
ATOM 757 N N . ASN A 1 94 ? -9.586 1.535 17.812 1 96.81 94 ASN A N 1
ATOM 758 C CA . ASN A 1 94 ? -10.391 2.689 18.203 1 96.81 94 ASN A CA 1
ATOM 759 C C . ASN A 1 94 ? -9.578 3.982 18.125 1 96.81 94 ASN A C 1
ATOM 761 O O . ASN A 1 94 ? -9.703 4.852 19 1 96.81 94 ASN A O 1
ATOM 765 N N . ASN A 1 95 ? -8.695 4.086 17.203 1 97.94 95 ASN A N 1
ATOM 766 C CA . ASN A 1 95 ? -7.871 5.285 17.094 1 97.94 95 ASN A CA 1
ATOM 767 C C . ASN A 1 95 ? -8.117 6.016 15.773 1 97.94 95 ASN A C 1
ATOM 769 O O . ASN A 1 95 ? -7.227 6.699 15.266 1 97.94 95 ASN A O 1
ATOM 773 N N . CYS A 1 96 ? -9.305 5.789 15.18 1 98.75 96 CYS A N 1
ATOM 774 C CA . CYS A 1 96 ? -9.648 6.516 13.961 1 98.75 96 CYS A CA 1
ATOM 775 C C . CYS A 1 96 ? -10.484 7.75 14.289 1 98.75 96 CYS A C 1
ATOM 777 O O . CYS A 1 96 ? -11.07 7.844 15.367 1 98.75 96 CYS A O 1
ATOM 779 N N . HIS A 1 97 ? -10.422 8.781 13.391 1 98.88 97 HIS A N 1
ATOM 780 C CA . HIS A 1 97 ? -11.125 10.047 13.5 1 98.88 97 HIS A CA 1
ATOM 781 C C . HIS A 1 97 ? -11.695 10.484 12.148 1 98.88 97 HIS A C 1
ATOM 783 O O . HIS A 1 97 ? -11.055 10.312 11.109 1 98.88 97 HIS A O 1
ATOM 789 N N . ARG A 1 98 ? -12.867 10.938 12.141 1 98.81 98 ARG A N 1
ATOM 790 C CA . ARG A 1 98 ? -13.531 11.414 10.938 1 98.81 98 ARG A CA 1
ATOM 791 C C . ARG A 1 98 ? -13.328 12.914 10.75 1 98.81 98 ARG A C 1
ATOM 793 O O . ARG A 1 98 ? -13.391 13.672 11.719 1 98.81 98 ARG A O 1
ATOM 800 N N . SER A 1 99 ? -13.078 13.344 9.516 1 98.88 99 SER A N 1
ATOM 801 C CA . SER A 1 99 ? -12.93 14.773 9.25 1 98.88 99 SER A CA 1
ATOM 802 C C . SER A 1 99 ? -14.211 15.531 9.562 1 98.88 99 SER A C 1
ATOM 804 O O . SER A 1 99 ? -15.312 15.008 9.375 1 98.88 99 SER A O 1
ATOM 806 N N . PRO A 1 100 ? -14.07 16.719 9.977 1 98.38 100 PRO A N 1
ATOM 807 C CA . PRO A 1 100 ? -15.266 17.484 10.344 1 98.38 100 PRO A CA 1
ATOM 808 C C . PRO A 1 100 ? -16.016 18.016 9.125 1 98.38 100 PRO A C 1
ATOM 810 O O . PRO A 1 100 ? -17.203 18.344 9.219 1 98.38 100 PRO A O 1
ATOM 813 N N . GLN A 1 101 ? -15.359 18.172 7.977 1 98.38 101 GLN A N 1
ATOM 814 C CA . GLN A 1 101 ? -15.953 18.625 6.723 1 98.38 101 GLN A CA 1
ATOM 815 C C . GLN A 1 101 ? -15.422 17.812 5.543 1 98.38 101 GLN A C 1
ATOM 817 O O . GLN A 1 101 ? -14.398 17.141 5.656 1 98.38 101 GLN A O 1
ATOM 822 N N . ARG A 1 102 ? -16.219 17.875 4.48 1 98.56 102 ARG A N 1
ATOM 823 C CA . ARG A 1 102 ? -15.719 17.297 3.234 1 98.56 102 ARG A CA 1
ATOM 824 C C . ARG A 1 102 ? -14.5 18.047 2.723 1 98.56 102 ARG A C 1
ATOM 826 O O . ARG A 1 102 ? -14.367 19.25 2.957 1 98.56 102 ARG A O 1
ATOM 833 N N . VAL A 1 103 ? -13.641 17.328 2.078 1 98.38 103 VAL A N 1
ATOM 834 C CA . VAL A 1 103 ? -12.453 17.953 1.498 1 98.38 103 VAL A CA 1
ATOM 835 C C . VAL A 1 103 ? -12.297 17.5 0.045 1 98.38 103 VAL A C 1
ATOM 837 O O . VAL A 1 103 ? -12.797 16.453 -0.343 1 98.38 103 VAL A O 1
ATOM 840 N N . ASN A 1 104 ? -11.703 18.391 -0.778 1 98.31 104 ASN A N 1
ATOM 841 C CA . ASN A 1 104 ? -11.328 17.984 -2.131 1 98.31 104 ASN A CA 1
ATOM 842 C C . ASN A 1 104 ? -10.25 16.906 -2.115 1 98.31 104 ASN A C 1
ATOM 844 O O . ASN A 1 104 ? -9.312 16.984 -1.324 1 98.31 104 ASN A O 1
ATOM 848 N N . MET A 1 105 ? -10.508 15.883 -2.936 1 98.62 105 MET A N 1
ATOM 849 C CA . MET A 1 105 ? -9.57 14.773 -3.066 1 98.62 105 MET A CA 1
ATOM 850 C C . MET A 1 105 ? -9.375 14.391 -4.531 1 98.62 105 MET A C 1
ATOM 852 O O . MET A 1 105 ? -10.172 14.781 -5.387 1 98.62 105 MET A O 1
ATOM 856 N N . THR A 1 106 ? -8.305 13.672 -4.828 1 98.81 106 THR A N 1
ATOM 857 C CA . THR A 1 106 ? -8.117 13 -6.109 1 98.81 106 THR A CA 1
ATOM 858 C C . THR A 1 106 ? -7.809 11.516 -5.898 1 98.81 106 THR A C 1
ATOM 860 O O . THR A 1 106 ? -6.832 11.172 -5.227 1 98.81 106 THR A O 1
ATOM 863 N N . ASP A 1 107 ? -8.664 10.75 -6.406 1 98.38 107 ASP A N 1
ATOM 864 C CA . ASP A 1 107 ? -8.422 9.312 -6.434 1 98.38 107 ASP A CA 1
ATOM 865 C C . ASP A 1 107 ? -7.625 8.906 -7.672 1 98.38 107 ASP A C 1
ATOM 867 O O . ASP A 1 107 ? -7.938 9.336 -8.781 1 98.38 107 ASP A O 1
ATOM 871 N N . CYS A 1 108 ? -6.57 8.156 -7.461 1 98.56 108 CYS A N 1
ATOM 872 C CA . CYS A 1 108 ? -5.703 7.672 -8.531 1 98.56 108 CYS A CA 1
ATOM 873 C C . CYS A 1 108 ? -5.859 6.168 -8.719 1 98.56 108 CYS A C 1
ATOM 875 O O . CYS A 1 108 ? -5.562 5.391 -7.809 1 98.56 108 CYS A O 1
ATOM 877 N N . THR A 1 109 ? -6.285 5.785 -9.883 1 97.81 109 THR A N 1
ATOM 878 C CA . THR A 1 109 ? -6.438 4.375 -10.219 1 97.81 109 THR A CA 1
ATOM 879 C C . THR A 1 109 ? -5.512 3.984 -11.367 1 97.81 109 THR A C 1
ATOM 881 O O . THR A 1 109 ? -5.551 4.598 -12.43 1 97.81 109 THR A O 1
ATOM 884 N N . LEU A 1 110 ? -4.707 2.965 -11.141 1 97 110 LEU A N 1
ATOM 885 C CA . LEU A 1 110 ? -3.777 2.49 -12.156 1 97 110 LEU A CA 1
ATOM 886 C C . LEU A 1 110 ? -4.527 1.949 -13.367 1 97 110 LEU A C 1
ATOM 888 O O . LEU A 1 110 ? -5.438 1.13 -13.227 1 97 110 LEU A O 1
ATOM 892 N N . THR A 1 111 ? -4.141 2.416 -14.57 1 94.62 111 THR A N 1
ATOM 893 C CA . THR A 1 111 ? -4.805 1.966 -15.789 1 94.62 111 THR A CA 1
ATOM 894 C C . THR A 1 111 ? -3.857 1.142 -16.656 1 94.62 111 THR A C 1
ATOM 896 O O . THR A 1 111 ? -4.293 0.239 -17.375 1 94.62 111 THR A O 1
ATOM 899 N N . SER A 1 112 ? -2.578 1.509 -16.656 1 91.19 112 SER A N 1
ATOM 900 C CA . SER A 1 112 ? -1.595 0.79 -17.453 1 91.19 112 SER A CA 1
ATOM 901 C C . SER A 1 112 ? -0.172 1.167 -17.047 1 91.19 112 SER A C 1
ATOM 903 O O . SER A 1 112 ? 0.028 2.016 -16.188 1 91.19 112 SER A O 1
ATOM 905 N N . GLY A 1 113 ? 0.75 0.366 -17.594 1 91.94 113 GLY A N 1
ATOM 906 C CA . GLY A 1 113 ? 2.15 0.711 -17.406 1 91.94 113 GLY A CA 1
ATOM 907 C C . GLY A 1 113 ? 2.822 -0.082 -16.312 1 91.94 113 GLY A C 1
ATOM 908 O O . GLY A 1 113 ? 2.166 -0.857 -15.609 1 91.94 113 GLY A O 1
ATOM 909 N N . LYS A 1 114 ? 4.152 0.027 -16.312 1 91.44 114 LYS A N 1
ATOM 910 C CA . LYS A 1 114 ? 5.027 -0.524 -15.289 1 91.44 114 LYS A CA 1
ATOM 911 C C . LYS A 1 114 ? 6.02 0.524 -14.789 1 91.44 114 LYS A C 1
ATOM 913 O O . LYS A 1 114 ? 6.25 1.534 -15.453 1 91.44 114 LYS A O 1
ATOM 918 N N . TYR A 1 115 ? 6.434 0.289 -13.633 1 93.12 115 TYR A N 1
ATOM 919 C CA . TYR A 1 115 ? 7.398 1.237 -13.094 1 93.12 115 TYR A CA 1
ATOM 920 C C . TYR A 1 115 ? 8.602 1.379 -14.016 1 93.12 115 TYR A C 1
ATOM 922 O O . TYR A 1 115 ? 9.133 0.381 -14.508 1 93.12 115 TYR A O 1
ATOM 930 N N . PRO A 1 116 ? 9.055 2.572 -14.289 1 93.56 116 PRO A N 1
ATOM 931 C CA . PRO A 1 116 ? 8.648 3.85 -13.703 1 93.56 116 PRO A CA 1
ATOM 932 C C . PRO A 1 116 ? 7.57 4.559 -14.516 1 93.56 116 PRO A C 1
ATOM 934 O O . PRO A 1 116 ? 7.215 5.699 -14.219 1 93.56 116 PRO A O 1
ATOM 937 N N . ASN A 1 117 ? 7.055 3.893 -15.531 1 94.62 117 ASN A N 1
ATOM 938 C CA . ASN A 1 117 ? 6.074 4.52 -16.406 1 94.62 117 ASN A CA 1
ATOM 939 C C . ASN A 1 117 ? 4.652 4.086 -16.062 1 94.62 117 ASN A C 1
ATOM 941 O O . ASN A 1 117 ? 3.924 3.588 -16.938 1 94.62 117 ASN A O 1
ATOM 945 N N . CYS A 1 118 ? 4.25 4.348 -14.852 1 96.38 118 CYS A N 1
ATOM 946 C CA . CYS A 1 118 ? 2.902 4.035 -14.391 1 96.38 118 CYS A CA 1
ATOM 947 C C . CYS A 1 118 ? 1.899 5.066 -14.891 1 96.38 118 CYS A C 1
ATOM 949 O O . CYS A 1 118 ? 2.178 6.266 -14.875 1 96.38 118 CYS A O 1
ATOM 951 N N . LYS A 1 119 ? 0.725 4.629 -15.359 1 96.94 119 LYS A N 1
ATOM 952 C CA . LYS A 1 119 ? -0.332 5.512 -15.844 1 96.94 119 LYS A CA 1
ATOM 953 C C . LYS A 1 119 ? -1.59 5.387 -14.992 1 96.94 119 LYS A C 1
ATOM 955 O O . LYS A 1 119 ? -2.012 4.277 -14.656 1 96.94 119 LYS A O 1
ATOM 960 N N . TYR A 1 120 ? -2.148 6.57 -14.648 1 97.62 120 TYR A N 1
ATOM 961 C CA . TYR A 1 120 ? -3.291 6.586 -13.742 1 97.62 120 TYR A CA 1
ATOM 962 C C . TYR A 1 120 ? -4.441 7.398 -14.328 1 97.62 120 TYR A C 1
ATOM 964 O O . TYR A 1 120 ? -4.219 8.312 -15.125 1 97.62 120 TYR A O 1
ATOM 972 N N . LYS A 1 121 ? -5.652 7.035 -13.93 1 97.56 121 LYS A N 1
ATOM 973 C CA . LYS A 1 121 ? -6.84 7.867 -14.102 1 97.56 121 LYS A CA 1
ATOM 974 C C . LYS A 1 121 ? -7.047 8.773 -12.891 1 97.56 121 LYS A C 1
ATOM 976 O O . LYS A 1 121 ? -6.926 8.336 -11.742 1 97.56 121 LYS A O 1
ATOM 981 N N . ASP A 1 122 ? -7.312 10.086 -13.148 1 97.94 122 ASP A N 1
ATOM 982 C CA . ASP A 1 122 ? -7.672 11.047 -12.109 1 97.94 122 ASP A CA 1
ATOM 983 C C . ASP A 1 122 ? -9.18 11.047 -11.859 1 97.94 122 ASP A C 1
ATOM 985 O O . ASP A 1 122 ? -9.969 11.266 -12.781 1 97.94 122 ASP A O 1
ATOM 989 N N . THR A 1 123 ? -9.578 10.859 -10.648 1 98.06 123 THR A N 1
ATOM 990 C CA . THR A 1 123 ? -10.984 11 -10.289 1 98.06 123 THR A CA 1
ATOM 991 C C . THR A 1 123 ? -11.148 11.992 -9.141 1 98.06 123 THR A C 1
ATOM 993 O O . THR A 1 123 ? -10.844 11.672 -7.988 1 98.06 123 THR A O 1
ATOM 996 N N . PRO A 1 124 ? -11.641 13.18 -9.445 1 97.88 124 PRO A N 1
ATOM 997 C CA . PRO A 1 124 ? -11.883 14.148 -8.367 1 97.88 124 PRO A CA 1
ATOM 998 C C . PRO A 1 124 ? -13.016 13.711 -7.434 1 97.88 124 PRO A C 1
ATOM 1000 O O . PRO A 1 124 ? -14.016 13.148 -7.891 1 97.88 124 PRO A O 1
ATOM 1003 N N . LEU A 1 125 ? -12.797 13.938 -6.141 1 98.19 125 LEU A N 1
ATOM 1004 C CA . LEU A 1 125 ? -13.781 13.633 -5.113 1 98.19 125 LEU A CA 1
ATOM 1005 C C . LEU A 1 125 ? -13.961 14.812 -4.16 1 98.19 125 LEU A C 1
ATOM 1007 O O . LEU A 1 125 ? -13.078 15.672 -4.055 1 98.19 125 LEU A O 1
ATOM 1011 N N . TYR A 1 126 ? -15.094 14.906 -3.613 1 98.56 126 TYR A N 1
ATOM 1012 C CA . TYR A 1 126 ? -15.414 15.812 -2.514 1 98.56 126 TYR A CA 1
ATOM 1013 C C . TYR A 1 126 ? -16.141 15.07 -1.398 1 98.56 126 TYR A C 1
ATOM 1015 O O . TYR A 1 126 ? -17.375 14.961 -1.417 1 98.56 126 TYR A O 1
ATOM 1023 N N . LYS A 1 127 ? -15.398 14.523 -0.372 1 98.69 127 LYS A N 1
ATOM 1024 C CA . LYS A 1 127 ? -15.906 13.555 0.593 1 98.69 127 LYS A CA 1
ATOM 1025 C C . LYS A 1 127 ? -15.297 13.781 1.975 1 98.69 127 LYS A C 1
ATOM 1027 O O . LYS A 1 127 ? -14.391 14.602 2.133 1 98.69 127 LYS A O 1
ATOM 1032 N N . PHE A 1 128 ? -15.883 13.156 3.012 1 98.88 128 PHE A N 1
ATOM 1033 C CA . PHE A 1 128 ? -15.242 13.016 4.316 1 98.88 128 PHE A CA 1
ATOM 1034 C C . PHE A 1 128 ? -14.18 11.93 4.281 1 98.88 128 PHE A C 1
ATOM 1036 O O . PHE A 1 128 ? -14.18 11.078 3.389 1 98.88 128 PHE A O 1
ATOM 1043 N N . PHE A 1 129 ? -13.234 12.078 5.148 1 98.88 129 PHE A N 1
ATOM 1044 C CA . PHE A 1 129 ? -12.258 11.008 5.285 1 98.88 129 PHE A CA 1
ATOM 1045 C C . PHE A 1 129 ? -12.148 10.555 6.738 1 98.88 129 PHE A C 1
ATOM 1047 O O . PHE A 1 129 ? -12.531 11.289 7.652 1 98.88 129 PHE A O 1
ATOM 1054 N N . ILE A 1 130 ? -11.75 9.281 6.961 1 98.94 130 ILE A N 1
ATOM 1055 C CA . ILE A 1 130 ? -11.422 8.703 8.258 1 98.94 130 ILE A CA 1
ATOM 1056 C C . ILE A 1 130 ? -9.938 8.32 8.289 1 98.94 130 ILE A C 1
ATOM 1058 O O . ILE A 1 130 ? -9.445 7.656 7.379 1 98.94 130 ILE A O 1
ATOM 1062 N N . ILE A 1 131 ? -9.242 8.805 9.312 1 98.94 131 ILE A N 1
ATOM 1063 C CA . ILE A 1 131 ? -7.816 8.508 9.438 1 98.94 131 ILE A CA 1
ATOM 1064 C C . ILE A 1 131 ? -7.527 7.891 10.805 1 98.94 131 ILE A C 1
ATOM 1066 O O . ILE A 1 131 ? -8.219 8.188 11.781 1 98.94 131 ILE A O 1
ATOM 1070 N N . ALA A 1 132 ? -6.547 6.98 10.828 1 98.69 132 ALA A N 1
ATOM 1071 C CA . ALA A 1 132 ? -5.977 6.523 12.094 1 98.69 132 ALA A CA 1
ATOM 1072 C C . ALA A 1 132 ? -4.871 7.465 12.57 1 98.69 132 ALA A C 1
ATOM 1074 O O . ALA A 1 132 ? -4.094 7.977 11.766 1 98.69 132 ALA A O 1
ATOM 1075 N N . CYS A 1 133 ? -4.805 7.652 13.883 1 98.75 133 CYS A N 1
ATOM 1076 C CA . CYS A 1 133 ? -3.805 8.531 14.469 1 98.75 133 CYS A CA 1
ATOM 1077 C C . CYS A 1 133 ? -3.053 7.832 15.594 1 98.75 133 CYS A C 1
ATOM 1079 O O . CYS A 1 133 ? -3.607 6.965 16.266 1 98.75 133 CYS A O 1
ATOM 1081 N N . ASP A 1 134 ? -1.763 8.172 15.727 1 97.75 134 ASP A N 1
ATOM 1082 C CA . ASP A 1 134 ? -0.885 7.637 16.766 1 97.75 134 ASP A CA 1
ATOM 1083 C C . ASP A 1 134 ? 0.011 8.734 17.344 1 97.75 134 ASP A C 1
ATOM 1085 O O . ASP A 1 134 ? 0.133 9.812 16.766 1 97.75 134 ASP A O 1
ATOM 1089 N N . PRO A 1 135 ? 0.578 8.477 18.531 1 97.44 135 PRO A N 1
ATOM 1090 C CA . PRO A 1 135 ? 1.59 9.422 19 1 97.44 135 PRO A CA 1
ATOM 1091 C C . PRO A 1 135 ? 2.738 9.602 18.016 1 97.44 135 PRO A C 1
ATOM 1093 O O . PRO A 1 135 ? 3.117 8.656 17.328 1 97.44 135 PRO A O 1
ATOM 1096 N N . PRO A 1 136 ? 3.232 10.812 17.984 1 97.62 136 PRO A N 1
ATOM 1097 C CA . PRO A 1 136 ? 4.312 11.086 17.031 1 97.62 136 PRO A CA 1
ATOM 1098 C C . PRO A 1 136 ? 5.582 10.297 17.328 1 97.62 136 PRO A C 1
ATOM 1100 O O . PRO A 1 136 ? 5.797 9.883 18.484 1 97.62 136 PRO A O 1
ATOM 1103 N N . GLN A 1 137 ? 6.383 10.039 16.344 1 95.5 137 GLN A N 1
ATOM 1104 C CA . GLN A 1 137 ? 7.73 9.484 16.438 1 95.5 137 GLN A CA 1
ATOM 1105 C C . GLN A 1 137 ? 8.789 10.578 16.344 1 95.5 137 GLN A C 1
ATOM 1107 O O . GLN A 1 137 ? 8.469 11.719 15.992 1 95.5 137 GLN A O 1
ATOM 1112 N N . GLN A 1 138 ? 10.016 10.125 16.672 1 93.5 138 GLN A N 1
ATOM 1113 C CA . GLN A 1 138 ? 11.094 11.086 16.484 1 93.5 138 GLN A CA 1
ATOM 1114 C C . GLN A 1 138 ? 11.156 11.555 15.023 1 93.5 138 GLN A C 1
ATOM 1116 O O . GLN A 1 138 ? 11.148 10.742 14.102 1 93.5 138 GLN A O 1
ATOM 1121 N N . GLY A 1 139 ? 11.086 12.836 14.82 1 94.5 139 GLY A N 1
ATOM 1122 C CA . GLY A 1 139 ? 11.102 13.398 13.477 1 94.5 139 GLY A CA 1
ATOM 1123 C C . GLY A 1 139 ? 9.758 13.961 13.055 1 94.5 139 GLY A C 1
ATOM 1124 O O . GLY A 1 139 ? 9.68 14.742 12.102 1 94.5 139 GLY A O 1
ATOM 1125 N N . ASP A 1 140 ? 8.781 13.578 13.836 1 97.38 140 ASP A N 1
ATOM 1126 C CA . ASP A 1 140 ? 7.445 14.086 13.547 1 97.38 140 ASP A CA 1
ATOM 1127 C C . ASP A 1 140 ? 7.223 15.445 14.195 1 97.38 140 ASP A C 1
ATOM 1129 O O . ASP A 1 140 ? 7.922 15.812 15.148 1 97.38 140 ASP A O 1
ATOM 1133 N N . PRO A 1 141 ? 6.219 16.219 13.594 1 97.12 141 PRO A N 1
ATOM 1134 C CA . PRO A 1 141 ? 5.82 17.422 14.336 1 97.12 141 PRO A CA 1
ATOM 1135 C C . PRO A 1 141 ? 5.336 17.109 15.75 1 97.12 141 PRO A C 1
ATOM 1137 O O . PRO A 1 141 ? 4.727 16.062 15.977 1 97.12 141 PRO A O 1
ATOM 1140 N N . PRO A 1 142 ? 5.609 18.062 16.625 1 96.81 142 PRO A N 1
ATOM 1141 C CA . PRO A 1 142 ? 5.285 17.797 18.031 1 96.81 142 PRO A CA 1
ATOM 1142 C C . PRO A 1 142 ? 3.797 17.969 18.328 1 96.81 142 PRO A C 1
ATOM 1144 O O . PRO A 1 142 ? 3.428 18.672 19.266 1 96.81 142 PRO A O 1
ATOM 1147 N N . TYR A 1 143 ? 2.965 17.297 17.594 1 98 143 TYR A N 1
ATOM 1148 C CA . TYR A 1 143 ? 1.533 17.234 17.875 1 98 143 TYR A CA 1
ATOM 1149 C C . TYR A 1 143 ? 1.209 16.125 18.859 1 98 143 TYR A C 1
ATOM 1151 O O . TYR A 1 143 ? 2.031 15.234 19.078 1 98 143 TYR A O 1
ATOM 1159 N N . ARG A 1 144 ? 0.018 16.219 19.531 1 97.44 144 ARG A N 1
ATOM 1160 C CA . ARG A 1 144 ? -0.373 15.156 20.438 1 97.44 144 ARG A CA 1
ATOM 1161 C C . ARG A 1 144 ? -0.513 13.828 19.719 1 97.44 144 ARG A C 1
ATOM 1163 O O . ARG A 1 144 ? -0.054 12.789 20.203 1 97.44 144 ARG A O 1
ATOM 1170 N N . LEU A 1 145 ? -1.168 13.867 18.578 1 98.62 145 LEU A N 1
ATOM 1171 C CA . LEU A 1 145 ? -1.342 12.734 17.688 1 98.62 145 LEU A CA 1
ATOM 1172 C C . LEU A 1 145 ? -1.06 13.141 16.234 1 98.62 145 LEU A C 1
ATOM 1174 O O . LEU A 1 145 ? -1.17 14.32 15.891 1 98.62 145 LEU A O 1
ATOM 1178 N N . VAL A 1 146 ? -0.658 12.172 15.445 1 98.81 146 VAL A N 1
ATOM 1179 C CA . VAL A 1 146 ? -0.387 12.398 14.031 1 98.81 146 VAL A CA 1
ATOM 1180 C C . VAL A 1 146 ? -1.066 11.312 13.195 1 98.81 146 VAL A C 1
ATOM 1182 O O . VAL A 1 146 ? -1.222 10.18 13.648 1 98.81 146 VAL A O 1
ATOM 1185 N N . PRO A 1 147 ? -1.51 11.703 11.953 1 98.88 147 PRO A N 1
ATOM 1186 C CA . PRO A 1 147 ? -2.113 10.695 11.086 1 98.88 147 PRO A CA 1
ATOM 1187 C C . PRO A 1 147 ? -1.104 9.648 10.609 1 98.88 147 PRO A C 1
ATOM 1189 O O . PRO A 1 147 ? 0.031 9.992 10.266 1 98.88 147 PRO A O 1
ATOM 1192 N N . VAL A 1 148 ? -1.552 8.391 10.586 1 98.38 148 VAL A N 1
ATOM 1193 C CA . VAL A 1 148 ? -0.614 7.34 10.203 1 98.38 148 VAL A CA 1
ATOM 1194 C C . VAL A 1 148 ? -1.236 6.461 9.117 1 98.38 148 VAL A C 1
ATOM 1196 O O . VAL A 1 148 ? -0.534 5.703 8.445 1 98.38 148 VAL A O 1
ATOM 1199 N N . HIS A 1 149 ? -2.574 6.465 8.852 1 98.25 149 HIS A N 1
ATOM 1200 C CA . HIS A 1 149 ? -3.254 5.641 7.859 1 98.25 149 HIS A CA 1
ATOM 1201 C C . HIS A 1 149 ? -4.574 6.273 7.426 1 98.25 149 HIS A C 1
ATOM 1203 O O . HIS A 1 149 ? -5.324 6.789 8.258 1 98.25 149 HIS A O 1
ATOM 1209 N N . LEU A 1 150 ? -4.809 6.363 6.121 1 98.81 150 LEU A N 1
ATOM 1210 C CA . LEU A 1 150 ? -6.129 6.707 5.605 1 98.81 150 LEU A CA 1
ATOM 1211 C C . LEU A 1 150 ? -7.051 5.492 5.617 1 98.81 150 LEU A C 1
ATOM 1213 O O . LEU A 1 150 ? -6.902 4.59 4.793 1 98.81 150 LEU A O 1
ATOM 1217 N N . ASP A 1 151 ? -8.047 5.535 6.449 1 98.44 151 ASP A N 1
ATOM 1218 C CA . ASP A 1 151 ? -8.859 4.355 6.711 1 98.44 151 ASP A CA 1
ATOM 1219 C C . ASP A 1 151 ? -10.039 4.277 5.742 1 98.44 151 ASP A C 1
ATOM 1221 O O . ASP A 1 151 ? -10.469 3.184 5.363 1 98.44 151 ASP A O 1
ATOM 1225 N N . ASN A 1 152 ? -10.602 5.398 5.5 1 98.25 152 ASN A N 1
ATOM 1226 C CA . ASN A 1 152 ? -11.797 5.402 4.656 1 98.25 152 ASN A CA 1
ATOM 1227 C C . ASN A 1 152 ? -12.055 6.781 4.059 1 98.25 152 ASN A C 1
ATOM 1229 O O . ASN A 1 152 ? -11.602 7.793 4.598 1 98.25 152 ASN A O 1
ATOM 1233 N N . VAL A 1 153 ? -12.664 6.801 2.904 1 98.31 153 VAL A N 1
ATOM 1234 C CA . VAL A 1 153 ? -13.25 7.977 2.271 1 98.31 153 VAL A CA 1
ATOM 1235 C C . VAL A 1 153 ? -14.766 7.793 2.154 1 98.31 153 VAL A C 1
ATOM 1237 O O . VAL A 1 153 ? -15.234 6.797 1.594 1 98.31 153 VAL A O 1
ATOM 1240 N N . ILE A 1 154 ? -15.633 8.766 2.725 1 97.38 154 ILE A N 1
ATOM 1241 C CA . ILE A 1 154 ? -17.062 8.5 2.838 1 97.38 154 ILE A CA 1
ATOM 1242 C C . ILE A 1 154 ? -17.844 9.742 2.434 1 97.38 154 ILE A C 1
ATOM 1244 O O . ILE A 1 154 ? -17.422 10.875 2.693 1 97.38 154 ILE A O 1
ATOM 1248 N N . MET B 1 1 ? 89.75 -16.781 -5.84 1 31.45 1 MET B N 1
ATOM 1249 C CA . MET B 1 1 ? 88.875 -16.172 -4.836 1 31.45 1 MET B CA 1
ATOM 1250 C C . MET B 1 1 ? 87.875 -15.289 -5.488 1 31.45 1 MET B C 1
ATOM 1252 O O . MET B 1 1 ? 88.188 -14.352 -6.223 1 31.45 1 MET B O 1
ATOM 1256 N N . ARG B 1 2 ? 86.688 -15.875 -5.801 1 36.78 2 ARG B N 1
ATOM 1257 C CA . ARG B 1 2 ? 85.375 -15.57 -6.457 1 36.78 2 ARG B CA 1
ATOM 1258 C C . ARG B 1 2 ? 84.688 -14.383 -5.797 1 36.78 2 ARG B C 1
ATOM 1260 O O . ARG B 1 2 ? 84.438 -14.414 -4.602 1 36.78 2 ARG B O 1
ATOM 1267 N N . LEU B 1 3 ? 85.25 -13.406 -5.953 1 34.12 3 LE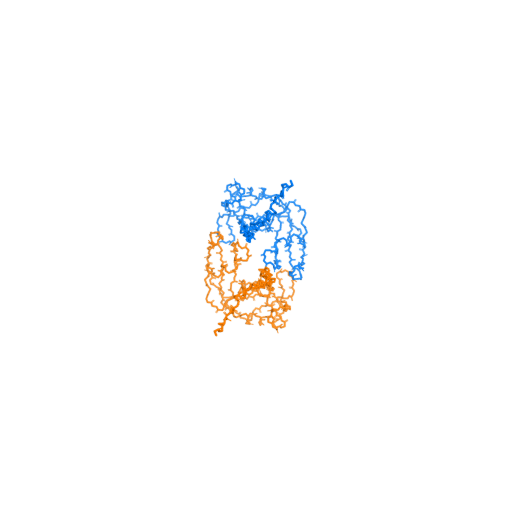U B N 1
ATOM 1268 C CA . LEU B 1 3 ? 84.562 -12.211 -5.426 1 34.12 3 LEU B CA 1
ATOM 1269 C C . LEU B 1 3 ? 83.125 -12.156 -5.855 1 34.12 3 LEU B C 1
ATOM 1271 O O . LEU B 1 3 ? 82.812 -12.109 -7.051 1 34.12 3 LEU B O 1
ATOM 1275 N N . ASP B 1 4 ? 82.188 -12.922 -5.293 1 36.91 4 ASP B N 1
ATOM 1276 C CA . ASP B 1 4 ? 80.75 -13.133 -5.41 1 36.91 4 ASP B CA 1
ATOM 1277 C C . ASP B 1 4 ? 80 -11.828 -5.195 1 36.91 4 ASP B C 1
ATOM 1279 O O . ASP B 1 4 ? 79.688 -11.461 -4.059 1 36.91 4 ASP B O 1
ATOM 1283 N N . LEU B 1 5 ? 80.375 -10.695 -5.652 1 35.91 5 LEU B N 1
ATOM 1284 C CA . LEU B 1 5 ? 79.688 -9.461 -5.418 1 35.91 5 LEU B CA 1
ATOM 1285 C C . LEU B 1 5 ? 78.25 -9.578 -5.902 1 35.91 5 LEU B C 1
ATOM 1287 O O . LEU B 1 5 ? 77.938 -9.469 -7.102 1 35.91 5 LEU B O 1
ATOM 1291 N N . LEU B 1 6 ? 77.562 -10.75 -5.738 1 38.5 6 LEU B N 1
ATOM 1292 C CA . LEU B 1 6 ? 76.188 -10.773 -6.219 1 38.5 6 LEU B CA 1
ATOM 1293 C C . LEU B 1 6 ? 75.438 -9.586 -5.676 1 38.5 6 LEU B C 1
ATOM 1295 O O . LEU B 1 6 ? 75.312 -9.422 -4.461 1 38.5 6 LEU B O 1
ATOM 1299 N N . GLY B 1 7 ? 75.562 -8.461 -6.27 1 37 7 GLY B N 1
ATOM 1300 C CA . GLY B 1 7 ? 74.938 -7.199 -5.934 1 37 7 GLY B CA 1
ATOM 1301 C C . GLY B 1 7 ? 73.438 -7.34 -5.691 1 37 7 GLY B C 1
ATOM 1302 O O . GLY B 1 7 ? 72.812 -8.195 -6.289 1 37 7 GLY B O 1
ATOM 1303 N N . HIS B 1 8 ? 72.938 -7.07 -4.453 1 44.5 8 HIS B N 1
ATOM 1304 C CA . HIS B 1 8 ? 71.562 -6.996 -3.932 1 44.5 8 HIS B CA 1
ATOM 1305 C C . HIS B 1 8 ? 70.688 -6.145 -4.832 1 44.5 8 HIS B C 1
ATOM 1307 O O . HIS B 1 8 ? 70.875 -4.938 -4.957 1 44.5 8 HIS B O 1
ATOM 1313 N N . PHE B 1 9 ? 70.438 -6.613 -6.035 1 41.22 9 PHE B N 1
ATOM 1314 C CA . PHE B 1 9 ? 69.5 -5.836 -6.762 1 41.22 9 PHE B CA 1
ATOM 1315 C C . PHE B 1 9 ? 68.188 -5.645 -5.926 1 41.22 9 PHE B C 1
ATOM 1317 O O . PHE B 1 9 ? 67.625 -6.617 -5.434 1 41.22 9 PHE B O 1
ATOM 1324 N N . PRO B 1 10 ? 68.062 -4.418 -5.258 1 43.84 10 PRO B N 1
ATOM 1325 C CA . PRO B 1 10 ? 66.75 -4.203 -4.594 1 43.84 10 PRO B CA 1
ATOM 1326 C C . PRO B 1 10 ? 65.562 -4.465 -5.52 1 43.84 10 PRO B C 1
ATOM 1328 O O . PRO B 1 10 ? 65.5 -3.932 -6.629 1 43.84 10 PRO B O 1
ATOM 1331 N N . LEU B 1 11 ? 65.125 -5.73 -5.609 1 42.59 11 LEU B N 1
ATOM 1332 C CA . LEU B 1 11 ? 63.844 -5.984 -6.254 1 42.59 11 LEU B CA 1
ATOM 1333 C C . LEU B 1 11 ? 62.781 -4.969 -5.812 1 42.59 11 LEU B C 1
ATOM 1335 O O . LEU B 1 11 ? 62.375 -4.965 -4.652 1 42.59 11 LEU B O 1
ATOM 1339 N N . LEU B 1 12 ? 62.969 -3.715 -6.18 1 42.44 12 LEU B N 1
ATOM 1340 C CA . LEU B 1 12 ? 61.781 -2.848 -6.059 1 42.44 12 LEU B CA 1
ATOM 1341 C C . LEU B 1 12 ? 60.531 -3.545 -6.578 1 42.44 12 LEU B C 1
ATOM 1343 O O . LEU B 1 12 ? 60.406 -3.807 -7.777 1 42.44 12 LEU B O 1
ATOM 1347 N N . LEU B 1 13 ? 60.031 -4.484 -5.801 1 38.12 13 LEU B N 1
ATOM 1348 C CA . LEU B 1 13 ? 58.719 -5.039 -6.043 1 38.12 13 LEU B CA 1
ATOM 1349 C C . LEU B 1 13 ? 57.719 -3.934 -6.379 1 38.12 13 LEU B C 1
ATOM 1351 O O . LEU B 1 13 ? 57.438 -3.055 -5.555 1 38.12 13 LEU B O 1
ATOM 1355 N N . LEU B 1 14 ? 57.781 -3.4 -7.59 1 39.22 14 LEU B N 1
ATOM 1356 C CA . LEU B 1 14 ? 56.688 -2.607 -8.133 1 39.22 14 LEU B CA 1
ATOM 1357 C C . LEU B 1 14 ? 55.344 -3.229 -7.773 1 39.22 14 LEU B C 1
ATOM 1359 O O . LEU B 1 14 ? 55 -4.305 -8.266 1 39.22 14 LEU B O 1
ATOM 1363 N N . LEU B 1 15 ? 55 -3.168 -6.488 1 39.25 15 LEU B N 1
ATOM 1364 C CA . LEU B 1 15 ? 53.625 -3.453 -6.168 1 39.25 15 LEU B CA 1
ATOM 1365 C C . LEU B 1 15 ? 52.688 -2.768 -7.156 1 39.25 15 LEU B C 1
ATOM 1367 O O . LEU B 1 15 ? 52.594 -1.537 -7.188 1 39.25 15 LEU B O 1
ATOM 1371 N N . LEU B 1 16 ? 52.688 -3.115 -8.43 1 40.94 16 LEU B N 1
ATOM 1372 C CA . LEU B 1 16 ? 51.562 -2.797 -9.305 1 40.94 16 LEU B CA 1
ATOM 1373 C C . LEU B 1 16 ? 50.219 -2.939 -8.57 1 40.94 16 LEU B C 1
ATOM 1375 O O . LEU B 1 16 ? 49.875 -4.039 -8.148 1 40.94 16 LEU B O 1
ATOM 1379 N N . ALA B 1 17 ? 49.938 -2.008 -7.668 1 40.06 17 ALA B N 1
ATOM 1380 C CA . ALA B 1 17 ? 48.562 -1.801 -7.188 1 40.06 17 ALA B CA 1
ATOM 1381 C C . ALA B 1 17 ? 47.562 -1.95 -8.32 1 40.06 17 ALA B C 1
ATOM 1383 O O . ALA B 1 17 ? 47.594 -1.181 -9.281 1 40.06 17 ALA B O 1
ATOM 1384 N N . LEU B 1 18 ? 47.281 -3.141 -8.82 1 41.12 18 LEU B N 1
ATOM 1385 C CA . LEU B 1 18 ? 46.094 -3.354 -9.609 1 41.12 18 LEU B CA 1
ATOM 1386 C C . LEU B 1 18 ? 44.938 -2.514 -9.078 1 41.12 18 LEU B C 1
ATOM 1388 O O . LEU B 1 18 ? 44.375 -2.805 -8.008 1 41.12 18 LEU B O 1
ATOM 1392 N N . TRP B 1 19 ? 45.031 -1.194 -8.977 1 40.97 19 TRP B N 1
ATOM 1393 C CA . TRP B 1 19 ? 43.844 -0.351 -8.906 1 40.97 19 TRP B CA 1
ATOM 1394 C C . TRP B 1 19 ? 42.75 -0.891 -9.805 1 40.97 19 TRP B C 1
ATOM 1396 O O . TRP B 1 19 ? 42.75 -0.671 -11.023 1 40.97 19 TRP B O 1
ATOM 1406 N N . GLY B 1 20 ? 42.5 -2.156 -9.828 1 41.88 20 GLY B N 1
ATOM 1407 C CA . GLY B 1 20 ? 41.281 -2.439 -10.531 1 41.88 20 GLY B CA 1
ATOM 1408 C C . GLY B 1 20 ? 40.156 -1.496 -10.156 1 41.88 20 GLY B C 1
ATOM 1409 O O . GLY B 1 20 ? 40.219 -0.831 -9.125 1 41.88 20 GLY B O 1
ATOM 1410 N N . PRO B 1 21 ? 39.562 -0.817 -11.133 1 41.44 21 PRO B N 1
ATOM 1411 C CA . PRO B 1 21 ? 38.375 -0.015 -10.828 1 41.44 21 PRO B CA 1
ATOM 1412 C C . PRO B 1 21 ? 37.5 -0.638 -9.734 1 41.44 21 PRO B C 1
ATOM 1414 O O . PRO B 1 21 ? 37.062 -1.781 -9.867 1 41.44 21 PRO B O 1
ATOM 1417 N N . VAL B 1 22 ? 37.906 -0.616 -8.492 1 40.47 22 VAL B N 1
ATOM 1418 C CA . VAL B 1 22 ? 36.875 -0.82 -7.484 1 40.47 22 VAL B CA 1
ATOM 1419 C C . VAL B 1 22 ? 35.594 -0.108 -7.91 1 40.47 22 VAL B C 1
ATOM 1421 O O . VAL B 1 22 ? 35.531 1.123 -7.953 1 40.47 22 VAL B O 1
ATOM 1424 N N . ARG B 1 23 ? 35 -0.424 -8.992 1 42.84 23 ARG B N 1
ATOM 1425 C CA . ARG B 1 23 ? 33.625 0.024 -9.203 1 42.84 23 ARG B CA 1
ATOM 1426 C C . ARG B 1 23 ? 32.812 -0.023 -7.91 1 42.84 23 ARG B C 1
ATOM 1428 O O . ARG B 1 23 ? 32.844 -1.033 -7.199 1 42.84 23 ARG B O 1
ATOM 1435 N N . PRO B 1 24 ? 32.688 1.045 -7.277 1 43.97 24 PRO B N 1
ATOM 1436 C CA . PRO B 1 24 ? 31.719 0.937 -6.191 1 43.97 24 PRO B CA 1
ATOM 1437 C C . PRO B 1 24 ? 30.641 -0.11 -6.469 1 43.97 24 PRO B C 1
ATOM 1439 O O . PRO B 1 24 ? 30.172 -0.234 -7.605 1 43.97 24 PRO B O 1
ATOM 1442 N N . LEU B 1 25 ? 30.781 -1.291 -5.984 1 40.75 25 LEU B N 1
ATOM 1443 C CA . LEU B 1 25 ? 29.625 -2.184 -5.949 1 40.75 25 LEU B CA 1
ATOM 1444 C C . LEU B 1 25 ? 28.344 -1.398 -5.73 1 40.75 25 LEU B C 1
ATOM 1446 O O . LEU B 1 25 ? 27.953 -1.153 -4.586 1 40.75 25 LEU B O 1
ATOM 1450 N N . CYS B 1 26 ? 28.203 -0.175 -6.176 1 42.09 26 CYS B N 1
ATOM 1451 C CA . CYS B 1 26 ? 26.797 0.24 -6.215 1 42.09 26 CYS B CA 1
ATOM 1452 C C . CYS B 1 26 ? 25.891 -0.942 -6.523 1 42.09 26 CYS B C 1
ATOM 1454 O O . CYS B 1 26 ? 25.891 -1.463 -7.641 1 42.09 26 CYS B O 1
ATOM 1456 N N . ALA B 1 27 ? 25.828 -1.955 -5.699 1 42.5 27 ALA B N 1
ATOM 1457 C CA . ALA B 1 27 ? 24.859 -3.037 -5.859 1 42.5 27 ALA B CA 1
ATOM 1458 C C . ALA B 1 27 ? 23.609 -2.547 -6.57 1 42.5 27 ALA B C 1
ATOM 1460 O O . ALA B 1 27 ? 22.906 -1.659 -6.07 1 42.5 27 ALA B O 1
ATOM 1461 N N . TRP B 1 28 ? 23.609 -2.266 -7.781 1 44.91 28 TRP B N 1
ATOM 1462 C CA . TRP B 1 28 ? 22.406 -2.133 -8.609 1 44.91 28 TRP B CA 1
ATOM 1463 C C . TRP B 1 28 ? 21.266 -2.963 -8.047 1 44.91 28 TRP B C 1
ATOM 1465 O O . TRP B 1 28 ? 21.312 -4.195 -8.062 1 44.91 28 TRP B O 1
ATOM 1475 N N . ARG B 1 29 ? 20.719 -2.668 -6.934 1 54.28 29 ARG B N 1
ATOM 1476 C CA . ARG B 1 29 ? 19.547 -3.424 -6.508 1 54.28 29 ARG B CA 1
ATOM 1477 C C . ARG B 1 29 ? 18.547 -3.574 -7.648 1 54.28 29 ARG B C 1
ATOM 1479 O O . ARG B 1 29 ? 18.047 -2.578 -8.18 1 54.28 29 ARG B O 1
ATOM 1486 N N . GLN B 1 30 ? 18.641 -4.641 -8.477 1 62.69 30 GLN B N 1
ATOM 1487 C CA . GLN B 1 30 ? 17.672 -4.922 -9.531 1 62.69 30 GLN B CA 1
ATOM 1488 C C . GLN B 1 30 ? 16.25 -4.691 -9.047 1 62.69 30 GLN B C 1
ATOM 1490 O O . GLN B 1 30 ? 15.875 -5.148 -7.961 1 62.69 30 GLN B O 1
ATOM 1495 N N . SER B 1 31 ? 15.523 -3.783 -9.656 1 82 31 SER B N 1
ATOM 1496 C CA . SER B 1 31 ? 14.125 -3.484 -9.375 1 82 31 SER B CA 1
ATOM 1497 C C . SER B 1 31 ? 13.25 -4.723 -9.539 1 82 31 SER B C 1
ATOM 1499 O O . SER B 1 31 ? 13.5 -5.551 -10.422 1 82 31 SER B O 1
ATOM 1501 N N . LEU B 1 32 ? 12.469 -5.094 -8.617 1 90.44 32 LEU B N 1
ATOM 1502 C CA . LEU B 1 32 ? 11.508 -6.184 -8.695 1 90.44 32 LEU B CA 1
ATOM 1503 C C . LEU B 1 32 ? 10.516 -5.957 -9.836 1 90.44 32 LEU B C 1
ATOM 1505 O O . LEU B 1 32 ? 10.094 -4.824 -10.078 1 90.44 32 LEU B O 1
ATOM 1509 N N . THR B 1 33 ? 10.227 -7.023 -10.555 1 94.62 33 THR B N 1
ATOM 1510 C CA . THR B 1 33 ? 9.086 -6.953 -11.461 1 94.62 33 THR B CA 1
ATOM 1511 C C . THR B 1 33 ? 7.777 -6.879 -10.68 1 94.62 33 THR B C 1
ATOM 1513 O O . THR B 1 33 ? 7.75 -7.148 -9.477 1 94.62 33 THR B O 1
ATOM 1516 N N . ARG B 1 34 ? 6.719 -6.516 -11.406 1 96.44 34 ARG B N 1
ATOM 1517 C CA . ARG B 1 34 ? 5.406 -6.496 -10.773 1 96.44 34 ARG B CA 1
ATOM 1518 C C . ARG B 1 34 ? 5.02 -7.883 -10.273 1 96.44 34 ARG B C 1
ATOM 1520 O O . ARG B 1 34 ? 4.418 -8.023 -9.203 1 96.44 34 ARG B O 1
ATOM 1527 N N . ALA B 1 35 ? 5.359 -8.906 -11.008 1 97.81 35 ALA B N 1
ATOM 1528 C CA . ALA B 1 35 ? 5.055 -10.273 -10.617 1 97.81 35 ALA B CA 1
ATOM 1529 C C . ALA B 1 35 ? 5.855 -10.688 -9.383 1 97.81 35 ALA B C 1
ATOM 1531 O O . ALA B 1 35 ? 5.336 -11.359 -8.492 1 97.81 35 ALA B O 1
ATOM 1532 N N . GLN B 1 36 ? 7.098 -10.305 -9.406 1 96.69 36 GLN B N 1
ATOM 1533 C CA . GLN B 1 36 ? 7.934 -10.609 -8.25 1 96.69 36 GLN B CA 1
ATOM 1534 C C . GLN B 1 36 ? 7.414 -9.914 -7 1 96.69 36 GLN B C 1
ATOM 1536 O O . GLN B 1 36 ? 7.402 -10.5 -5.914 1 96.69 36 GLN B O 1
ATOM 1541 N N . TRP B 1 37 ? 6.98 -8.656 -7.094 1 96.44 37 TRP B N 1
ATOM 1542 C CA . TRP B 1 37 ? 6.402 -7.93 -5.969 1 96.44 37 TRP B CA 1
ATOM 1543 C C . TRP B 1 37 ? 5.113 -8.594 -5.496 1 96.44 37 TRP B C 1
ATOM 1545 O O . TRP B 1 37 ? 4.875 -8.711 -4.293 1 96.44 37 TRP B O 1
ATOM 1555 N N . PHE B 1 38 ? 4.328 -9.016 -6.453 1 98.25 38 PHE B N 1
ATOM 1556 C CA . PHE B 1 38 ? 3.115 -9.758 -6.125 1 98.25 38 PHE B CA 1
ATOM 1557 C C . PHE B 1 38 ? 3.443 -10.992 -5.297 1 98.25 38 PHE B C 1
ATOM 1559 O O . PHE B 1 38 ? 2.771 -11.273 -4.301 1 98.25 38 PHE B O 1
ATOM 1566 N N . GLU B 1 39 ? 4.398 -11.68 -5.73 1 98.25 39 GLU B N 1
ATOM 1567 C CA . GLU B 1 39 ? 4.773 -12.906 -5.031 1 98.25 39 GLU B CA 1
ATOM 1568 C C . GLU B 1 39 ? 5.242 -12.609 -3.609 1 98.25 39 GLU B C 1
ATOM 1570 O O . GLU B 1 39 ? 4.855 -13.305 -2.666 1 98.25 39 GLU B O 1
ATOM 1575 N N . ILE B 1 40 ? 6.023 -11.609 -3.484 1 96.56 40 ILE B N 1
ATOM 1576 C CA . ILE B 1 40 ? 6.547 -11.227 -2.178 1 96.56 40 ILE B CA 1
ATOM 1577 C C . ILE B 1 40 ? 5.398 -10.82 -1.26 1 96.56 40 ILE B C 1
ATOM 1579 O O . ILE B 1 40 ? 5.383 -11.18 -0.08 1 96.56 40 ILE B O 1
ATOM 1583 N N . GLN B 1 41 ? 4.402 -10.172 -1.801 1 98.06 41 GLN B N 1
ATOM 1584 C CA . GLN B 1 41 ? 3.32 -9.633 -0.984 1 98.06 41 GLN B CA 1
ATOM 1585 C C . GLN B 1 41 ? 2.303 -10.719 -0.632 1 98.06 41 GLN B C 1
ATOM 1587 O O . GLN B 1 41 ? 1.694 -10.68 0.439 1 98.06 41 GLN B O 1
ATOM 1592 N N . HIS B 1 42 ? 2.139 -11.797 -1.557 1 98.75 42 HIS B N 1
ATOM 1593 C CA . HIS B 1 42 ? 0.849 -12.461 -1.43 1 98.75 42 HIS B CA 1
ATOM 1594 C C . HIS B 1 42 ? 1.004 -13.977 -1.493 1 98.75 42 HIS B C 1
ATOM 1596 O O . HIS B 1 42 ? 0.044 -14.711 -1.257 1 98.75 42 HIS B O 1
ATOM 1602 N N . VAL B 1 43 ? 2.176 -14.492 -1.772 1 98.81 43 VAL B N 1
ATOM 1603 C CA . VAL B 1 43 ? 2.252 -15.93 -2.01 1 98.81 43 VAL B CA 1
ATOM 1604 C C . VAL B 1 43 ? 3.264 -16.562 -1.056 1 98.81 43 VAL B C 1
ATOM 1606 O O . VAL B 1 43 ? 4.406 -16.094 -0.964 1 98.81 43 VAL B O 1
ATOM 1609 N N . ARG B 1 44 ? 2.76 -17.547 -0.357 1 98.25 44 ARG B N 1
ATOM 1610 C CA . ARG B 1 44 ? 3.617 -18.375 0.49 1 98.25 44 ARG B CA 1
ATOM 1611 C C . ARG B 1 44 ? 3.26 -19.844 0.359 1 98.25 44 ARG B C 1
ATOM 1613 O O . ARG B 1 44 ? 2.092 -20.219 0.469 1 98.25 44 ARG B O 1
ATOM 1620 N N . SER B 1 45 ? 4.27 -20.672 0.213 1 93.88 45 SER B N 1
ATOM 1621 C CA . SER B 1 45 ? 4.039 -22.109 0.112 1 93.88 45 SER B CA 1
ATOM 1622 C C . SER B 1 45 ? 4.133 -22.781 1.477 1 93.88 45 SER B C 1
ATOM 1624 O O . SER B 1 45 ? 3.863 -23.984 1.605 1 93.88 45 SER B O 1
ATOM 1626 N N . SER B 1 46 ? 4.504 -22.094 2.48 1 88.38 46 SER B N 1
ATOM 1627 C CA . SER B 1 46 ? 4.648 -22.594 3.846 1 88.38 46 SER B CA 1
ATOM 1628 C C . SER B 1 46 ? 3.68 -21.906 4.793 1 88.38 46 SER B C 1
ATOM 1630 O O . SER B 1 46 ? 3.068 -20.891 4.434 1 88.38 46 SER B O 1
ATOM 1632 N N . PRO B 1 47 ? 3.578 -22.469 5.973 1 90.56 47 PRO B N 1
ATOM 1633 C CA . PRO B 1 47 ? 2.684 -21.812 6.93 1 90.56 47 PRO B CA 1
ATOM 1634 C C . PRO B 1 47 ? 3.068 -20.359 7.195 1 90.56 47 PRO B C 1
ATOM 1636 O O . PRO B 1 47 ? 4.258 -20.031 7.242 1 90.56 47 PRO B O 1
ATOM 1639 N N . VAL B 1 48 ? 2.027 -19.625 7.328 1 97 48 VAL B N 1
ATOM 1640 C CA . VAL B 1 48 ? 2.227 -18.188 7.473 1 97 48 VAL B CA 1
ATOM 1641 C C . VAL B 1 48 ? 1.986 -17.781 8.922 1 97 48 VAL B C 1
ATOM 1643 O O . VAL B 1 48 ? 0.957 -18.125 9.508 1 97 48 VAL B O 1
ATOM 1646 N N . ARG B 1 49 ? 3.025 -17.172 9.523 1 97.62 49 ARG B N 1
ATOM 1647 C CA . ARG B 1 49 ? 2.854 -16.312 10.688 1 97.62 49 ARG B CA 1
ATOM 1648 C C . ARG B 1 49 ? 3.002 -14.844 10.312 1 97.62 49 ARG B C 1
ATOM 1650 O O . ARG B 1 49 ? 4.066 -14.422 9.852 1 97.62 49 ARG B O 1
ATOM 1657 N N . CYS B 1 50 ? 1.965 -14.062 10.508 1 98.56 50 CYS B N 1
ATOM 1658 C CA . CYS B 1 50 ? 1.923 -12.695 10.008 1 98.56 50 CYS B CA 1
ATOM 1659 C C . CYS B 1 50 ? 3.104 -11.883 10.523 1 98.56 50 CYS B C 1
ATOM 1661 O O . CYS B 1 50 ? 3.771 -11.188 9.758 1 98.56 50 CYS B O 1
ATOM 1663 N N . ASN B 1 51 ? 3.422 -11.969 11.852 1 97.81 51 ASN B N 1
ATOM 1664 C CA . ASN B 1 51 ? 4.5 -11.172 12.438 1 97.81 51 ASN B CA 1
ATOM 1665 C C . ASN B 1 51 ? 5.836 -11.453 11.75 1 97.81 51 ASN B C 1
ATOM 1667 O O . ASN B 1 51 ? 6.684 -10.57 11.648 1 97.81 51 ASN B O 1
ATOM 1671 N N . THR B 1 52 ? 6.023 -12.594 11.25 1 97.12 52 THR B N 1
ATOM 1672 C CA . THR B 1 52 ? 7.262 -12.969 10.57 1 97.12 52 THR B CA 1
ATOM 1673 C C . THR B 1 52 ? 7.199 -12.602 9.094 1 97.12 52 THR B C 1
ATOM 1675 O O . THR B 1 52 ? 8.086 -11.922 8.578 1 97.12 52 THR B O 1
ATOM 1678 N N . GLU B 1 53 ? 6.148 -13.023 8.391 1 98.06 53 GLU B N 1
ATOM 1679 C CA . GLU B 1 53 ? 6.066 -12.891 6.938 1 98.06 53 GLU B CA 1
ATOM 1680 C C . GLU B 1 53 ? 5.941 -11.43 6.523 1 98.06 53 GLU B C 1
ATOM 1682 O O . GLU B 1 53 ? 6.445 -11.031 5.473 1 98.06 53 GLU B O 1
ATOM 1687 N N . MET B 1 54 ? 5.273 -10.602 7.367 1 98 54 MET B N 1
ATOM 1688 C CA . MET B 1 54 ? 5.082 -9.195 7.023 1 98 54 MET B CA 1
ATOM 1689 C C . MET B 1 54 ? 6.398 -8.43 7.102 1 98 54 MET B C 1
ATOM 1691 O O . MET B 1 54 ? 6.543 -7.363 6.5 1 98 54 MET B O 1
ATOM 1695 N N . ASN B 1 55 ? 7.387 -8.938 7.824 1 95.19 55 ASN B N 1
ATOM 1696 C CA . ASN B 1 55 ? 8.695 -8.289 7.832 1 95.19 55 ASN B CA 1
ATOM 1697 C C . ASN B 1 55 ? 9.289 -8.211 6.43 1 95.19 55 ASN B C 1
ATOM 1699 O O . ASN B 1 55 ? 9.914 -7.211 6.07 1 95.19 55 ASN B O 1
ATOM 1703 N N . GLY B 1 56 ? 9.133 -9.281 5.691 1 93.44 56 GLY B N 1
ATOM 1704 C CA . GLY B 1 56 ? 9.633 -9.312 4.328 1 93.44 56 GLY B CA 1
ATOM 1705 C C . GLY B 1 56 ? 8.992 -8.273 3.43 1 93.44 56 GLY B C 1
ATOM 1706 O O . GLY B 1 56 ? 9.656 -7.684 2.578 1 93.44 56 GLY B O 1
ATOM 1707 N N . VAL B 1 57 ? 7.715 -8.031 3.631 1 95.25 57 VAL B N 1
ATOM 1708 C CA . VAL B 1 57 ? 6.973 -7.047 2.846 1 95.25 57 VAL B CA 1
ATOM 1709 C C . VAL B 1 57 ? 7.332 -5.637 3.307 1 95.25 57 VAL B C 1
ATOM 1711 O O . VAL B 1 57 ? 7.648 -4.77 2.486 1 95.25 57 VAL B O 1
ATOM 1714 N N . ASN B 1 58 ? 7.391 -5.441 4.625 1 95.19 58 ASN B N 1
ATOM 1715 C CA . ASN B 1 58 ? 7.562 -4.125 5.23 1 95.19 58 ASN B CA 1
ATOM 1716 C C . ASN B 1 58 ? 8.969 -3.582 5.008 1 95.19 58 ASN B C 1
ATOM 1718 O O . ASN B 1 58 ? 9.188 -2.369 5.047 1 95.19 58 ASN B O 1
ATOM 1722 N N . ASN B 1 59 ? 9.906 -4.461 4.691 1 92.25 59 ASN B N 1
ATOM 1723 C CA . ASN B 1 59 ? 11.297 -4.055 4.492 1 92.25 59 ASN B CA 1
ATOM 1724 C C . ASN B 1 59 ? 11.445 -3.164 3.262 1 92.25 59 ASN B C 1
ATOM 1726 O O . ASN B 1 59 ? 12.375 -2.361 3.184 1 92.25 59 ASN B O 1
ATOM 1730 N N . TYR B 1 60 ? 10.523 -3.225 2.4 1 88.44 60 TYR B N 1
ATOM 1731 C CA . TYR B 1 60 ? 10.656 -2.486 1.149 1 88.44 60 TYR B CA 1
ATOM 1732 C C . TYR B 1 60 ? 10.273 -1.022 1.339 1 88.44 60 TYR B C 1
ATOM 1734 O O . TYR B 1 60 ? 10.828 -0.141 0.675 1 88.44 60 TYR B O 1
ATOM 1742 N N . THR B 1 61 ? 9.289 -0.766 2.24 1 87.25 61 THR B N 1
ATOM 1743 C CA . THR B 1 61 ? 8.883 0.615 2.477 1 87.25 61 THR B CA 1
ATOM 1744 C C . THR B 1 61 ? 9.375 1.101 3.836 1 87.25 61 THR B C 1
ATOM 1746 O O . THR B 1 61 ? 9.281 2.289 4.148 1 87.25 61 THR B O 1
ATOM 1749 N N . GLN B 1 62 ? 9.844 0.144 4.656 1 92 62 GLN B N 1
ATOM 1750 C CA . GLN B 1 62 ? 10.211 0.417 6.039 1 92 62 GLN B CA 1
ATOM 1751 C C . GLN B 1 62 ? 9.055 1.045 6.809 1 92 62 GLN B C 1
ATOM 1753 O O . GLN B 1 62 ? 9.234 2.037 7.516 1 92 62 GLN B O 1
ATOM 1758 N N . ASN B 1 63 ? 7.852 0.58 6.555 1 93.62 63 ASN B N 1
ATOM 1759 C CA . ASN B 1 63 ? 6.602 0.909 7.23 1 93.62 63 ASN B CA 1
ATOM 1760 C C . ASN B 1 63 ? 5.73 -0.327 7.43 1 93.62 63 ASN B C 1
ATOM 1762 O O . ASN B 1 63 ? 5.91 -1.336 6.746 1 93.62 63 ASN B O 1
ATOM 1766 N N . CYS B 1 64 ? 4.848 -0.21 8.406 1 95.69 64 CYS B N 1
ATOM 1767 C CA . CYS B 1 64 ? 3.943 -1.319 8.688 1 95.69 64 CYS B CA 1
ATOM 1768 C C . CYS B 1 64 ? 2.727 -1.269 7.77 1 95.69 64 CYS B C 1
ATOM 1770 O O . CYS B 1 64 ? 1.839 -0.434 7.953 1 95.69 64 CYS B O 1
ATOM 1772 N N . LYS B 1 65 ? 2.684 -2.17 6.777 1 95.75 65 LYS B N 1
ATOM 1773 C CA . LYS B 1 65 ? 1.476 -2.279 5.969 1 95.75 65 LYS B CA 1
ATOM 1774 C C . LYS B 1 65 ? 0.28 -2.701 6.816 1 95.75 65 LYS B C 1
ATOM 1776 O O . LYS B 1 65 ? 0.368 -3.654 7.594 1 95.75 65 LYS B O 1
ATOM 1781 N N . VAL B 1 66 ? -0.834 -2.062 6.641 1 96.12 66 VAL B N 1
ATOM 1782 C CA . VAL B 1 66 ? -1.931 -2.174 7.598 1 96.12 66 VAL B CA 1
ATOM 1783 C C . VAL B 1 66 ? -2.678 -3.488 7.375 1 96.12 66 VAL B C 1
ATOM 1785 O O . VAL B 1 66 ? -3.219 -4.066 8.32 1 96.12 66 VAL B O 1
ATOM 1788 N N . HIS B 1 67 ? -2.697 -3.873 6.125 1 97 67 HIS B N 1
ATOM 1789 C CA . HIS B 1 67 ? -3.457 -5.078 5.809 1 97 67 HIS B CA 1
ATOM 1790 C C . HIS B 1 67 ? -2.826 -5.832 4.645 1 97 67 HIS B C 1
ATOM 1792 O O . HIS B 1 67 ? -2.385 -5.223 3.666 1 97 67 HIS B O 1
ATOM 1798 N N . ASN B 1 68 ? -2.787 -7.145 4.789 1 98.31 68 ASN B N 1
ATOM 1799 C CA . ASN B 1 68 ? -2.244 -7.992 3.732 1 98.31 68 ASN B CA 1
ATOM 1800 C C . ASN B 1 68 ? -2.824 -9.406 3.793 1 98.31 68 ASN B C 1
ATOM 1802 O O . ASN B 1 68 ? -3.1 -9.922 4.879 1 98.31 68 ASN B O 1
ATOM 1806 N N . THR B 1 69 ? -3.055 -9.969 2.658 1 98.75 69 THR B N 1
ATOM 1807 C CA . THR B 1 69 ? -3.492 -11.359 2.588 1 98.75 69 THR B CA 1
ATOM 1808 C C . THR B 1 69 ? -2.436 -12.227 1.907 1 98.75 69 THR B C 1
ATOM 1810 O O . THR B 1 69 ? -1.948 -11.883 0.826 1 98.75 69 THR B O 1
ATOM 1813 N N . PHE B 1 70 ? -2.096 -13.297 2.525 1 98.88 70 PHE B N 1
ATOM 1814 C CA . PHE B 1 70 ? -1.201 -14.289 1.94 1 98.88 70 PHE B CA 1
ATOM 1815 C C . PHE B 1 70 ? -1.98 -15.508 1.46 1 98.88 70 PHE B C 1
ATOM 1817 O O . PHE B 1 70 ? -2.766 -16.078 2.215 1 98.88 70 PHE B O 1
ATOM 1824 N N . LEU B 1 71 ? -1.738 -15.867 0.221 1 98.88 71 LEU B N 1
ATOM 1825 C CA . LEU B 1 71 ? -2.248 -17.109 -0.34 1 98.88 71 LEU B CA 1
ATOM 1826 C C . LEU B 1 71 ? -1.297 -18.266 -0.048 1 98.88 71 LEU B C 1
ATOM 1828 O O . LEU B 1 71 ? -0.11 -18.203 -0.376 1 98.88 71 LEU B O 1
ATOM 1832 N N . HIS B 1 72 ? -1.884 -19.297 0.592 1 98.62 72 HIS B N 1
ATOM 1833 C CA . HIS B 1 72 ? -1.075 -20.484 0.845 1 98.62 72 HIS B CA 1
ATOM 1834 C C . HIS B 1 72 ? -1.025 -21.391 -0.382 1 98.62 72 HIS B C 1
ATOM 1836 O O . HIS B 1 72 ? -1.657 -22.438 -0.403 1 98.62 72 HIS B O 1
ATOM 1842 N N . ASP B 1 73 ? -0.22 -21.109 -1.313 1 98.19 73 ASP B N 1
ATOM 1843 C CA . ASP B 1 73 ? -0.117 -21.812 -2.59 1 98.19 73 ASP B CA 1
ATOM 1844 C C . ASP B 1 73 ? 1.233 -21.547 -3.254 1 98.19 73 ASP B C 1
ATOM 1846 O O . ASP B 1 73 ? 2.025 -20.75 -2.762 1 98.19 73 ASP B O 1
ATOM 1850 N N . SER B 1 74 ? 1.601 -22.312 -4.316 1 97.88 74 SER B N 1
ATOM 1851 C CA . SER B 1 74 ? 2.789 -22 -5.102 1 97.88 74 SER B CA 1
ATOM 1852 C C . SER B 1 74 ? 2.521 -20.875 -6.086 1 97.88 74 SER B C 1
ATOM 1854 O O . SER B 1 74 ? 1.379 -20.656 -6.5 1 97.88 74 SER B O 1
ATOM 1856 N N . PHE B 1 75 ? 3.58 -20.219 -6.387 1 98.44 75 PHE B N 1
ATOM 1857 C CA . PHE B 1 75 ? 3.434 -19.156 -7.375 1 98.44 75 PHE B CA 1
ATOM 1858 C C . PHE B 1 75 ? 2.91 -19.703 -8.695 1 98.44 75 PHE B C 1
ATOM 1860 O O . PHE B 1 75 ? 2.107 -19.062 -9.375 1 98.44 75 PHE B O 1
ATOM 1867 N N . LYS B 1 76 ? 3.41 -20.875 -9.078 1 98.12 76 LYS B N 1
ATOM 1868 C CA . LYS B 1 76 ? 2.957 -21.5 -10.312 1 98.12 76 LYS B CA 1
ATOM 1869 C C . LYS B 1 76 ? 1.451 -21.75 -10.281 1 98.12 76 LYS B C 1
ATOM 1871 O O . LYS B 1 76 ? 0.744 -21.438 -11.242 1 98.12 76 LYS B O 1
ATOM 1876 N N . ASN B 1 77 ? 0.943 -22.312 -9.141 1 98.12 77 ASN B N 1
ATOM 1877 C CA . ASN B 1 77 ? -0.486 -22.578 -9.008 1 98.12 77 ASN B CA 1
ATOM 1878 C C . ASN B 1 77 ? -1.305 -21.297 -9.094 1 98.12 77 ASN B C 1
ATOM 1880 O O . ASN B 1 77 ? -2.355 -21.266 -9.742 1 98.12 77 ASN B O 1
ATOM 1884 N N . VAL B 1 78 ? -0.819 -20.281 -8.445 1 98.75 78 VAL B N 1
ATOM 1885 C CA . VAL B 1 78 ? -1.513 -19 -8.492 1 98.75 78 VAL B CA 1
ATOM 1886 C C . VAL B 1 78 ? -1.484 -18.453 -9.914 1 98.75 78 VAL B C 1
ATOM 1888 O O . VAL B 1 78 ? -2.486 -17.922 -10.398 1 98.75 78 VAL B O 1
ATOM 1891 N N . SER B 1 79 ? -0.384 -18.609 -10.625 1 98.69 79 SER B N 1
ATOM 1892 C CA . SER B 1 79 ? -0.233 -18.109 -11.992 1 98.69 79 SER B CA 1
ATOM 1893 C C . SER B 1 79 ? -1.168 -18.844 -12.945 1 98.69 79 SER B C 1
ATOM 1895 O O . SER B 1 79 ? -1.637 -18.266 -13.93 1 98.69 79 SER B O 1
ATOM 1897 N N . ASP B 1 80 ? -1.439 -20.047 -12.633 1 98.69 80 ASP B N 1
ATOM 1898 C CA . ASP B 1 80 ? -2.342 -20.828 -13.484 1 98.69 80 ASP B CA 1
ATOM 1899 C C . ASP B 1 80 ? -3.734 -20.203 -13.516 1 98.69 80 ASP B C 1
ATOM 1901 O O . ASP B 1 80 ? -4.488 -20.391 -14.469 1 98.69 80 ASP B O 1
ATOM 1905 N N . THR B 1 81 ? -4.105 -19.484 -12.492 1 98.81 81 THR B N 1
ATOM 1906 C CA . THR B 1 81 ? -5.383 -18.781 -12.469 1 98.81 81 THR B CA 1
ATOM 1907 C C . THR B 1 81 ? -5.477 -17.781 -13.633 1 98.81 81 THR B C 1
ATOM 1909 O O . THR B 1 81 ? -6.566 -17.516 -14.133 1 98.81 81 THR B O 1
ATOM 1912 N N . CYS B 1 82 ? -4.359 -17.312 -14.148 1 98.81 82 CYS B N 1
ATOM 1913 C CA . CYS B 1 82 ? -4.305 -16.328 -15.227 1 98.81 82 CYS B CA 1
ATOM 1914 C C . CYS B 1 82 ? -4.738 -16.938 -16.547 1 98.81 82 CYS B C 1
ATOM 1916 O O . CYS B 1 82 ? -5.039 -16.219 -17.5 1 98.81 82 CYS B O 1
ATOM 1918 N N . LEU B 1 83 ? -4.785 -18.25 -16.625 1 98.5 83 LEU B N 1
ATOM 1919 C CA . LEU B 1 83 ? -5.148 -18.953 -17.859 1 98.5 83 LEU B CA 1
ATOM 1920 C C . LEU B 1 83 ? -6.664 -19.109 -17.969 1 98.5 83 LEU B C 1
ATOM 1922 O O . LEU B 1 83 ? -7.172 -19.516 -19.016 1 98.5 83 LEU B O 1
ATOM 1926 N N . LEU B 1 84 ? -7.406 -18.719 -16.891 1 98.69 84 LEU B N 1
ATOM 1927 C CA . LEU B 1 84 ? -8.859 -18.875 -16.859 1 98.69 84 LEU B CA 1
ATOM 1928 C C . LEU B 1 84 ? -9.547 -17.641 -17.453 1 98.69 84 LEU B C 1
ATOM 1930 O O . LEU B 1 84 ? -8.883 -16.688 -17.859 1 98.69 84 LEU B O 1
ATOM 1934 N N . SER B 1 85 ? -10.867 -17.656 -17.5 1 98.31 85 SER B N 1
ATOM 1935 C CA . SER B 1 85 ? -11.641 -16.594 -18.125 1 98.31 85 SER B CA 1
ATOM 1936 C C . SER B 1 85 ? -11.453 -15.266 -17.391 1 98.31 85 SER B C 1
ATOM 1938 O O . SER B 1 85 ? -11.281 -15.258 -16.172 1 98.31 85 SER 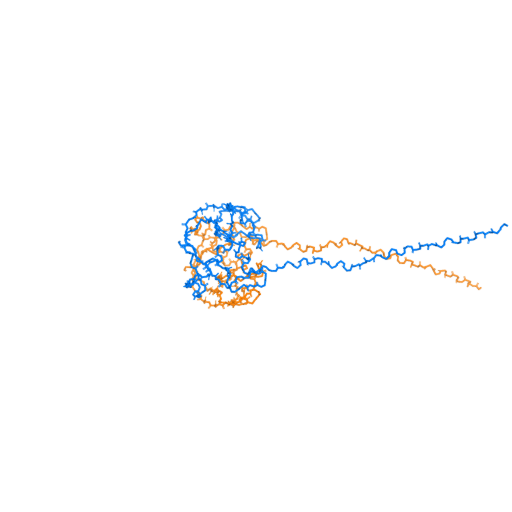B O 1
ATOM 1940 N N . ASN B 1 86 ? -11.633 -14.195 -18.172 1 98.31 86 ASN B N 1
ATOM 1941 C CA . ASN B 1 86 ? -11.516 -12.859 -17.578 1 98.31 86 ASN B CA 1
ATOM 1942 C C . ASN B 1 86 ? -12.75 -12.484 -16.781 1 98.31 86 ASN B C 1
ATOM 1944 O O . ASN B 1 86 ? -13.867 -12.891 -17.109 1 98.31 86 ASN B O 1
ATOM 1948 N N . VAL B 1 87 ? -12.516 -11.805 -15.719 1 98.31 87 VAL B N 1
ATOM 1949 C CA . VAL B 1 87 ? -13.562 -11.078 -15.016 1 98.31 87 VAL B CA 1
ATOM 1950 C C . VAL B 1 87 ? -13.156 -9.609 -14.859 1 98.31 87 VAL B C 1
ATOM 1952 O O . VAL B 1 87 ? -12 -9.25 -15.094 1 98.31 87 VAL B O 1
ATOM 1955 N N . THR B 1 88 ? -14.094 -8.766 -14.555 1 97.25 88 THR B N 1
ATOM 1956 C CA . THR B 1 88 ? -13.805 -7.344 -14.375 1 97.25 88 THR B CA 1
ATOM 1957 C C . THR B 1 88 ? -13.172 -7.09 -13.008 1 97.25 88 THR B C 1
ATOM 1959 O O . THR B 1 88 ? -13.672 -7.57 -11.992 1 97.25 88 THR B O 1
ATOM 1962 N N . CYS B 1 89 ? -12.07 -6.344 -13.07 1 97.38 89 CYS B N 1
ATOM 1963 C CA . CYS B 1 89 ? -11.422 -5.938 -11.82 1 97.38 89 CYS B CA 1
ATOM 1964 C C . CYS B 1 89 ? -12.219 -4.836 -11.133 1 97.38 89 CYS B C 1
ATOM 1966 O O . CYS B 1 89 ? -13.117 -4.238 -11.734 1 97.38 89 CYS B O 1
ATOM 1968 N N . LYS B 1 90 ? -11.82 -4.602 -9.859 1 93.19 90 LYS B N 1
ATOM 1969 C CA . LYS B 1 90 ? -12.438 -3.502 -9.125 1 93.19 90 LYS B CA 1
ATOM 1970 C C . LYS B 1 90 ? -12.172 -2.166 -9.812 1 93.19 90 LYS B C 1
ATOM 1972 O O . LYS B 1 90 ? -13.016 -1.263 -9.766 1 93.19 90 LYS B O 1
ATOM 1977 N N . ASN B 1 91 ? -11.023 -2.084 -10.445 1 88.81 91 ASN B N 1
ATOM 1978 C CA . ASN B 1 91 ? -10.695 -0.832 -11.125 1 88.81 91 ASN B CA 1
ATOM 1979 C C . ASN B 1 91 ? -11.258 -0.795 -12.539 1 88.81 91 ASN B C 1
ATOM 1981 O O . ASN B 1 91 ? -10.844 0.036 -13.352 1 88.81 91 ASN B O 1
ATOM 1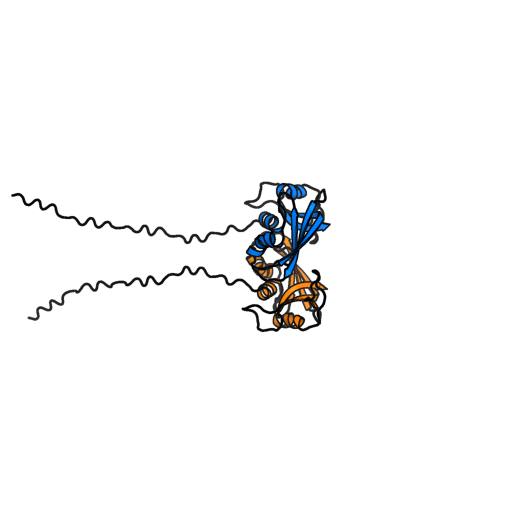985 N N . ARG B 1 92 ? -12.023 -1.81 -12.969 1 91.75 92 ARG B N 1
ATOM 1986 C CA . ARG B 1 92 ? -12.812 -1.85 -14.195 1 91.75 92 ARG B CA 1
ATOM 1987 C C . ARG B 1 92 ? -11.984 -2.373 -15.359 1 91.75 92 ARG B C 1
ATOM 1989 O O . ARG B 1 92 ? -12.469 -2.438 -16.5 1 91.75 92 ARG B O 1
ATOM 1996 N N . MET B 1 93 ? -10.789 -2.74 -15.078 1 93.69 93 MET B N 1
ATOM 1997 C CA . MET B 1 93 ? -10.008 -3.422 -16.094 1 93.69 93 MET B CA 1
ATOM 1998 C C . MET B 1 93 ? -10.492 -4.852 -16.297 1 93.69 93 MET B C 1
ATOM 2000 O O . MET B 1 93 ? -11.141 -5.418 -15.414 1 93.69 93 MET B O 1
ATOM 2004 N N . ASN B 1 94 ? -10.172 -5.363 -17.453 1 96.81 94 ASN B N 1
ATOM 2005 C CA . ASN B 1 94 ? -10.695 -6.684 -17.797 1 96.81 94 ASN B CA 1
ATOM 2006 C C . ASN B 1 94 ? -9.594 -7.738 -17.797 1 96.81 94 ASN B C 1
ATOM 2008 O O . ASN B 1 94 ? -9.578 -8.625 -18.656 1 96.81 94 ASN B O 1
ATOM 2012 N N . ASN B 1 95 ? -8.648 -7.602 -16.938 1 97.81 95 ASN B N 1
ATOM 2013 C CA . ASN B 1 95 ? -7.547 -8.555 -16.906 1 97.81 95 ASN B CA 1
ATOM 2014 C C . ASN B 1 95 ? -7.5 -9.312 -15.578 1 97.81 95 ASN B C 1
ATOM 2016 O O . ASN B 1 95 ? -6.43 -9.75 -15.156 1 97.81 95 ASN B O 1
ATOM 2020 N N . CYS B 1 96 ? -8.625 -9.383 -14.898 1 98.75 96 CYS B N 1
ATOM 2021 C CA . CYS B 1 96 ? -8.68 -10.164 -13.672 1 98.75 96 CYS B CA 1
ATOM 2022 C C . CYS B 1 96 ? -9.211 -11.57 -13.945 1 98.75 96 CYS B C 1
ATOM 2024 O O . CYS B 1 96 ? -9.828 -11.812 -14.977 1 98.75 96 CYS B O 1
ATOM 2026 N N . HIS B 1 97 ? -8.852 -12.516 -13.062 1 98.88 97 HIS B N 1
ATOM 2027 C CA . HIS B 1 97 ? -9.227 -13.93 -13.125 1 98.88 97 HIS B CA 1
ATOM 2028 C C . HIS B 1 97 ? -9.562 -14.469 -11.742 1 98.88 97 HIS B C 1
ATOM 2030 O O . HIS B 1 97 ? -8.898 -14.141 -10.758 1 98.88 97 HIS B O 1
ATOM 2036 N N . ARG B 1 98 ? -10.562 -15.234 -11.641 1 98.81 98 ARG B N 1
ATOM 2037 C CA . ARG B 1 98 ? -10.992 -15.844 -10.391 1 98.81 98 ARG B CA 1
ATOM 2038 C C . ARG B 1 98 ? -10.406 -17.25 -10.234 1 98.81 98 ARG B C 1
ATOM 2040 O O . ARG B 1 98 ? -10.352 -18.016 -11.203 1 98.81 98 ARG B O 1
ATOM 2047 N N . SER B 1 99 ? -9.969 -17.562 -9.023 1 98.88 99 SER B N 1
ATOM 2048 C CA . SER B 1 99 ? -9.445 -18.906 -8.789 1 98.88 99 SER B CA 1
ATOM 2049 C C . SER B 1 99 ? -10.523 -19.953 -9 1 98.88 99 SER B C 1
ATOM 2051 O O . SER B 1 99 ? -11.703 -19.719 -8.719 1 98.88 99 SER B O 1
ATOM 2053 N N . PRO B 1 100 ? -10.102 -21.109 -9.453 1 98.38 100 PRO B N 1
ATOM 2054 C CA . PRO B 1 100 ? -11.094 -22.156 -9.727 1 98.38 100 PRO B CA 1
ATOM 2055 C C . PRO B 1 100 ? -11.594 -22.844 -8.461 1 98.38 100 PRO B C 1
ATOM 2057 O O . PRO B 1 100 ? -12.664 -23.453 -8.461 1 98.38 100 PRO B O 1
ATOM 2060 N N . GLN B 1 101 ? -10.836 -22.812 -7.367 1 98.31 101 GLN B N 1
ATOM 2061 C CA . GLN B 1 101 ? -11.195 -23.375 -6.074 1 98.31 101 GLN B CA 1
ATOM 2062 C C . GLN B 1 101 ? -10.789 -22.453 -4.93 1 98.31 101 GLN B C 1
ATOM 2064 O O . GLN B 1 101 ? -9.977 -21.547 -5.117 1 98.31 101 GLN B O 1
ATOM 2069 N N . ARG B 1 102 ? -11.453 -22.688 -3.822 1 98.56 102 ARG B N 1
ATOM 2070 C CA . ARG B 1 102 ? -11.016 -21.984 -2.617 1 98.56 102 ARG B CA 1
ATOM 2071 C C . ARG B 1 102 ? -9.609 -22.422 -2.215 1 98.56 102 ARG B C 1
ATOM 2073 O O . ARG B 1 102 ? -9.211 -23.562 -2.463 1 98.56 102 ARG B O 1
ATOM 2080 N N . VAL B 1 103 ? -8.914 -21.5 -1.624 1 98.31 103 VAL B N 1
ATOM 2081 C CA . VAL B 1 103 ? -7.566 -21.797 -1.15 1 98.31 103 VAL B CA 1
ATOM 2082 C C . VAL B 1 103 ? -7.406 -21.312 0.289 1 98.31 103 VAL B C 1
ATOM 2084 O O . VAL B 1 103 ? -8.117 -20.406 0.727 1 98.31 103 VAL B O 1
ATOM 2087 N N . ASN B 1 104 ? -6.547 -22.047 1.042 1 98.25 104 ASN B N 1
ATOM 2088 C CA . ASN B 1 104 ? -6.172 -21.547 2.363 1 98.25 104 ASN B CA 1
ATOM 2089 C C . ASN B 1 104 ? -5.402 -20.234 2.271 1 98.25 104 ASN B C 1
ATOM 2091 O O . ASN B 1 104 ? -4.539 -20.078 1.406 1 98.25 104 ASN B O 1
ATOM 2095 N N . MET B 1 105 ? -5.848 -19.281 3.125 1 98.56 105 MET B N 1
ATOM 2096 C CA . MET B 1 105 ? -5.199 -17.984 3.191 1 98.56 105 MET B CA 1
ATOM 2097 C C . MET B 1 105 ? -4.988 -17.547 4.637 1 98.56 105 MET B C 1
ATOM 2099 O O . MET B 1 105 ? -5.586 -18.125 5.555 1 98.56 105 MET B O 1
ATOM 2103 N N . THR B 1 106 ? -4.094 -16.594 4.855 1 98.81 106 THR B N 1
ATOM 2104 C CA . THR B 1 106 ? -3.979 -15.883 6.125 1 98.81 106 THR B CA 1
ATOM 2105 C C . THR B 1 106 ? -4.059 -14.375 5.906 1 98.81 106 THR B C 1
ATOM 2107 O O . THR B 1 106 ? -3.256 -13.812 5.16 1 98.81 106 THR B O 1
ATOM 2110 N N . ASP B 1 107 ? -5.062 -13.812 6.5 1 98.38 107 ASP B N 1
ATOM 2111 C CA . ASP B 1 107 ? -5.172 -12.359 6.52 1 98.38 107 ASP B CA 1
ATOM 2112 C C . ASP B 1 107 ? -4.398 -11.766 7.691 1 98.38 107 ASP B C 1
ATOM 2114 O O . ASP B 1 107 ? -4.508 -12.242 8.82 1 98.38 107 ASP B O 1
ATOM 2118 N N . CYS B 1 108 ? -3.545 -10.797 7.402 1 98.56 108 CYS B N 1
ATOM 2119 C CA . CYS B 1 108 ? -2.74 -10.102 8.398 1 98.56 108 CYS B CA 1
ATOM 2120 C C . CYS B 1 108 ? -3.248 -8.68 8.617 1 98.56 108 CYS B C 1
ATOM 2122 O O . CYS B 1 108 ? -3.232 -7.863 7.699 1 98.56 108 CYS B O 1
ATOM 2124 N N . THR B 1 109 ? -3.686 -8.391 9.82 1 97.81 109 THR B N 1
ATOM 2125 C CA . THR B 1 109 ? -4.152 -7.059 10.18 1 97.81 109 THR B CA 1
ATOM 2126 C C . THR B 1 109 ? -3.256 -6.445 11.25 1 97.81 109 THR B C 1
ATOM 2128 O O . THR B 1 109 ? -3.049 -7.043 12.312 1 97.81 109 THR B O 1
ATOM 2131 N N . LEU B 1 110 ? -2.744 -5.266 10.969 1 97 110 LEU B N 1
ATOM 2132 C CA . LEU B 1 110 ? -1.877 -4.566 11.906 1 97 110 LEU B CA 1
ATOM 2133 C C . LEU B 1 110 ? -2.635 -4.211 13.18 1 97 110 LEU B C 1
ATOM 2135 O O . LEU B 1 110 ? -3.729 -3.645 13.125 1 97 110 LEU B O 1
ATOM 2139 N N . THR B 1 111 ? -2.035 -4.562 14.359 1 94.62 111 THR B N 1
ATOM 2140 C CA . THR B 1 111 ? -2.691 -4.277 15.625 1 94.62 111 THR B CA 1
ATOM 2141 C C . THR B 1 111 ? -1.907 -3.232 16.422 1 94.62 111 THR B C 1
ATOM 2143 O O . THR B 1 111 ? -2.488 -2.459 17.188 1 94.62 111 THR B O 1
ATOM 2146 N N . SER B 1 112 ? -0.599 -3.275 16.297 1 91.38 112 SER B N 1
ATOM 2147 C CA . SER B 1 112 ? 0.242 -2.328 17.031 1 91.38 112 SER B CA 1
ATOM 2148 C C . SER B 1 112 ? 1.675 -2.348 16.5 1 91.38 112 SER B C 1
ATOM 2150 O O . SER B 1 112 ? 2.004 -3.127 15.602 1 91.38 112 SER B O 1
ATOM 2152 N N . GLY B 1 113 ? 2.428 -1.343 16.984 1 92.19 113 GLY B N 1
ATOM 2153 C CA . GLY B 1 113 ? 3.848 -1.335 16.688 1 92.19 113 GLY B CA 1
ATOM 2154 C C . GLY B 1 113 ? 4.207 -0.412 15.531 1 92.19 113 GLY B C 1
ATOM 2155 O O . GLY B 1 113 ? 3.324 0.163 14.891 1 92.19 113 GLY B O 1
ATOM 2156 N N . LYS B 1 114 ? 5.516 -0.173 15.422 1 91.88 114 LYS B N 1
ATOM 2157 C CA . LYS B 1 114 ? 6.141 0.566 14.328 1 91.88 114 LYS B CA 1
ATOM 2158 C C . LYS B 1 114 ? 7.316 -0.212 13.742 1 91.88 114 LYS B C 1
ATOM 2160 O O . LYS B 1 114 ? 7.844 -1.125 14.383 1 91.88 114 LYS B O 1
ATOM 2165 N N . TYR B 1 115 ? 7.562 0.084 12.562 1 93.19 115 TYR B N 1
ATOM 2166 C CA . TYR B 1 115 ? 8.688 -0.601 11.93 1 93.19 115 TYR B CA 1
ATOM 2167 C C . TYR B 1 115 ? 9.961 -0.436 12.75 1 93.19 115 TYR B C 1
ATOM 2169 O O . TYR B 1 115 ? 10.273 0.666 13.211 1 93.19 115 TYR B O 1
ATOM 2177 N N . PRO B 1 116 ? 10.711 -1.479 12.961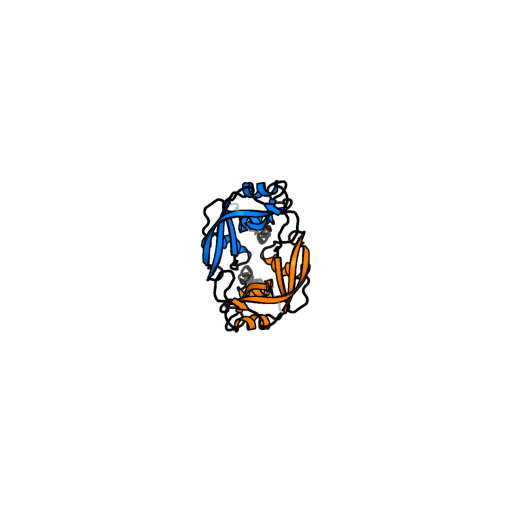 1 93.81 116 PRO B N 1
ATOM 2178 C CA . PRO B 1 116 ? 10.578 -2.826 12.398 1 93.81 116 PRO B CA 1
ATOM 2179 C C . PRO B 1 116 ? 9.781 -3.766 13.305 1 93.81 116 PRO B C 1
ATOM 2181 O O . PRO B 1 116 ? 9.688 -4.965 13.023 1 93.81 116 PRO B O 1
ATOM 2184 N N . ASN B 1 117 ? 9.195 -3.223 14.359 1 94.75 117 ASN B N 1
ATOM 2185 C CA . ASN B 1 117 ? 8.484 -4.059 15.312 1 94.75 117 ASN B CA 1
ATOM 2186 C C . ASN B 1 117 ? 6.977 -3.998 15.094 1 94.75 117 ASN B C 1
ATOM 2188 O O . ASN B 1 117 ? 6.219 -3.693 16.016 1 94.75 117 ASN B O 1
ATOM 2192 N N . CYS B 1 118 ? 6.555 -4.363 13.906 1 96.5 118 CYS B N 1
ATOM 2193 C CA . CYS B 1 118 ? 5.137 -4.402 13.562 1 96.5 118 CYS B CA 1
ATOM 2194 C C . CYS B 1 118 ? 4.469 -5.641 14.141 1 96.5 118 CYS B C 1
ATOM 2196 O O . CYS B 1 118 ? 5.027 -6.738 14.086 1 96.5 118 CYS B O 1
ATOM 2198 N N . LYS B 1 119 ? 3.266 -5.5 14.703 1 96.94 119 LYS B N 1
ATOM 2199 C CA . LYS B 1 119 ? 2.504 -6.613 15.266 1 96.94 119 LYS B CA 1
ATOM 2200 C C . LYS B 1 119 ? 1.188 -6.809 14.523 1 96.94 119 LYS B C 1
ATOM 2202 O O . LYS B 1 119 ? 0.479 -5.844 14.234 1 96.94 119 LYS B O 1
ATOM 2207 N N . TYR B 1 120 ? 0.907 -8.086 14.219 1 97.69 120 TYR B N 1
ATOM 2208 C CA . TYR B 1 120 ? -0.266 -8.391 13.406 1 97.69 120 TYR B CA 1
ATOM 2209 C C . TYR B 1 120 ? -1.128 -9.461 14.07 1 97.69 120 TYR B C 1
ATOM 2211 O O . TYR B 1 120 ? -0.625 -10.281 14.844 1 97.69 120 TYR B O 1
ATOM 2219 N N . LYS B 1 121 ? -2.396 -9.43 13.773 1 97.62 121 LYS B N 1
ATOM 2220 C CA . LYS B 1 121 ? -3.324 -10.523 14.031 1 97.62 121 LYS B CA 1
ATOM 2221 C C . LYS B 1 121 ? -3.404 -11.469 12.828 1 97.62 121 LYS B C 1
ATOM 2223 O O . LYS B 1 121 ? -3.492 -11.016 11.688 1 97.62 121 LYS B O 1
ATOM 2228 N N . ASP B 1 122 ? -3.336 -12.781 13.109 1 97.94 122 ASP B N 1
ATOM 2229 C CA . ASP B 1 122 ? -3.539 -13.805 12.086 1 97.94 122 ASP B CA 1
ATOM 2230 C C . ASP B 1 122 ? -5.016 -14.172 11.961 1 97.94 122 ASP B C 1
ATOM 2232 O O . ASP B 1 122 ? -5.652 -14.555 12.945 1 97.94 122 ASP B O 1
ATOM 2236 N N . THR B 1 123 ? -5.531 -14.125 10.781 1 98.06 123 THR B N 1
ATOM 2237 C CA . THR B 1 123 ? -6.887 -14.609 10.547 1 98.06 123 THR B CA 1
ATOM 2238 C C . THR B 1 123 ? -6.906 -15.617 9.398 1 98.06 123 THR B C 1
ATOM 2240 O O . THR B 1 123 ? -6.785 -15.242 8.234 1 98.06 123 THR B O 1
ATOM 2243 N N . PRO B 1 124 ? -7.062 -16.875 9.75 1 97.94 124 PRO B N 1
ATOM 2244 C CA . PRO B 1 124 ? -7.152 -17.891 8.688 1 97.94 124 PRO B CA 1
ATOM 2245 C C . PRO B 1 124 ? -8.43 -17.75 7.855 1 97.94 124 PRO B C 1
ATOM 2247 O O . PRO B 1 124 ? -9.492 -17.453 8.398 1 97.94 124 PRO B O 1
ATOM 2250 N N . LEU B 1 125 ? -8.25 -17.938 6.535 1 98.19 125 LEU B N 1
ATOM 2251 C CA . LEU B 1 125 ? -9.367 -17.891 5.598 1 98.19 125 LEU B CA 1
ATOM 2252 C C . LEU B 1 125 ? -9.32 -19.094 4.648 1 98.19 125 LEU B C 1
ATOM 2254 O O . LEU B 1 125 ? -8.266 -19.703 4.461 1 98.19 125 LEU B O 1
ATOM 2258 N N . TYR B 1 126 ? -10.445 -19.453 4.191 1 98.56 126 TYR B N 1
ATOM 2259 C CA . TYR B 1 126 ? -10.625 -20.422 3.111 1 98.56 126 TYR B CA 1
ATOM 2260 C C . TYR B 1 126 ? -11.602 -19.906 2.066 1 98.56 126 TYR B C 1
ATOM 2262 O O . TYR B 1 126 ? -12.812 -20.109 2.182 1 98.56 126 TYR B O 1
ATOM 2270 N N . LYS B 1 127 ? -11.078 -19.203 1.014 1 98.69 127 LYS B N 1
ATOM 2271 C CA . LYS B 1 127 ? -11.891 -18.391 0.105 1 98.69 127 LYS B CA 1
ATOM 2272 C C . LYS B 1 127 ? -11.359 -18.469 -1.323 1 98.69 127 LYS B C 1
ATOM 2274 O O . LYS B 1 127 ? -10.289 -19.047 -1.563 1 98.69 127 LYS B O 1
ATOM 2279 N N . PHE B 1 128 ? -12.18 -18.031 -2.326 1 98.88 128 PHE B N 1
ATOM 2280 C CA . PHE B 1 128 ? -11.711 -17.75 -3.676 1 98.88 128 PHE B CA 1
ATOM 2281 C C . PHE B 1 128 ? -10.945 -16.422 -3.719 1 98.88 128 PHE B C 1
ATOM 2283 O O . PHE B 1 128 ? -11.086 -15.594 -2.82 1 98.88 128 PHE B O 1
ATOM 2290 N N . PHE B 1 129 ? -10.078 -16.344 -4.656 1 98.88 129 PHE B N 1
ATOM 2291 C CA . PHE B 1 129 ? -9.414 -15.07 -4.859 1 98.88 129 PHE B CA 1
ATOM 2292 C C . PHE B 1 129 ? -9.539 -14.617 -6.312 1 98.88 129 PHE B C 1
ATOM 2294 O O . PHE B 1 129 ? -9.812 -15.43 -7.195 1 98.88 129 PHE B O 1
ATOM 2301 N N . ILE B 1 130 ? -9.461 -13.312 -6.547 1 98.94 130 ILE B N 1
ATOM 2302 C CA . ILE B 1 130 ? -9.398 -12.68 -7.859 1 98.94 130 ILE B CA 1
ATOM 2303 C C . ILE B 1 130 ? -8.07 -11.945 -8.008 1 98.94 130 ILE B C 1
ATOM 2305 O O . ILE B 1 130 ? -7.676 -11.172 -7.137 1 98.94 130 ILE B O 1
ATOM 2309 N N . ILE B 1 131 ? -7.375 -12.234 -9.094 1 98.94 131 ILE B N 1
ATOM 2310 C CA . ILE B 1 131 ? -6.082 -11.602 -9.328 1 98.94 131 ILE B CA 1
ATOM 2311 C C . ILE B 1 131 ? -6.066 -10.945 -10.703 1 98.94 131 ILE B C 1
ATOM 2313 O O . ILE B 1 131 ? -6.742 -11.414 -11.625 1 98.94 131 ILE B O 1
ATOM 2317 N N . ALA B 1 132 ? -5.332 -9.836 -10.82 1 98.69 132 ALA B N 1
ATOM 2318 C CA . ALA B 1 132 ? -4.996 -9.258 -12.117 1 98.69 132 ALA B CA 1
ATOM 2319 C C . ALA B 1 132 ? -3.738 -9.906 -12.695 1 98.69 132 ALA B C 1
ATOM 2321 O O . ALA B 1 132 ? -2.797 -10.211 -11.961 1 98.69 132 ALA B O 1
ATOM 2322 N N . CYS B 1 133 ? -3.734 -10.078 -13.992 1 98.75 133 CYS B N 1
ATOM 2323 C CA . CYS B 1 133 ? -2.602 -10.695 -14.672 1 98.75 133 CYS B CA 1
ATOM 2324 C C . CYS B 1 133 ? -2.139 -9.844 -15.852 1 98.75 133 CYS B C 1
ATOM 2326 O O . CYS B 1 133 ? -2.943 -9.148 -16.484 1 98.75 133 CYS B O 1
ATOM 2328 N N . ASP B 1 134 ? -0.83 -9.852 -16.094 1 97.69 134 ASP B N 1
ATOM 2329 C CA . ASP B 1 134 ? -0.199 -9.133 -17.188 1 97.69 134 ASP B CA 1
ATOM 2330 C C . ASP B 1 134 ? 0.892 -9.977 -17.844 1 97.69 134 ASP B C 1
ATOM 2332 O O . ASP B 1 134 ? 1.323 -10.984 -17.281 1 97.69 134 ASP B O 1
ATOM 2336 N N . PRO B 1 135 ? 1.284 -9.578 -19.078 1 97.44 135 PRO B N 1
ATOM 2337 C CA . PRO B 1 135 ? 2.453 -10.25 -19.641 1 97.44 135 PRO B CA 1
ATOM 2338 C C . PRO B 1 135 ? 3.688 -10.141 -18.75 1 97.44 135 PRO B C 1
ATOM 2340 O O . PRO B 1 135 ? 3.879 -9.125 -18.078 1 97.44 135 PRO B O 1
ATOM 2343 N N . PRO B 1 136 ? 4.449 -11.211 -18.766 1 97.56 136 PRO B N 1
ATOM 2344 C CA . PRO B 1 136 ? 5.637 -11.203 -17.906 1 97.56 136 PRO B CA 1
ATOM 2345 C C . PRO B 1 136 ? 6.645 -10.133 -18.312 1 97.56 136 PRO B C 1
ATOM 2347 O O . PRO B 1 136 ? 6.652 -9.688 -19.469 1 97.56 136 PRO B O 1
ATOM 2350 N N . GLN B 1 137 ? 7.434 -9.68 -17.375 1 95.31 137 GLN B N 1
ATOM 2351 C CA . GLN B 1 137 ? 8.594 -8.812 -17.578 1 95.31 137 GLN B CA 1
ATOM 2352 C C . GLN B 1 137 ? 9.891 -9.617 -17.562 1 95.31 137 GLN B C 1
ATOM 2354 O O . GLN B 1 137 ? 9.891 -10.797 -17.203 1 95.31 137 GLN B O 1
ATOM 2359 N N . GLN B 1 138 ? 10.93 -8.891 -18.016 1 93.38 138 GLN B N 1
ATOM 2360 C CA . GLN B 1 138 ? 12.227 -9.555 -17.922 1 93.38 138 GLN B CA 1
ATOM 2361 C C . GLN B 1 138 ? 12.523 -9.977 -16.484 1 93.38 138 GLN B C 1
ATOM 2363 O O . GLN B 1 138 ? 12.398 -9.18 -15.555 1 93.38 138 GLN B O 1
ATOM 2368 N N . GLY B 1 139 ? 12.797 -11.211 -16.281 1 94.5 139 GLY B N 1
ATOM 2369 C CA . GLY B 1 139 ? 13.055 -11.734 -14.953 1 94.5 139 GLY B CA 1
ATOM 2370 C C . GLY B 1 139 ? 11.938 -12.609 -14.43 1 94.5 139 GLY B C 1
ATOM 2371 O O . GLY B 1 139 ? 12.133 -13.375 -13.477 1 94.5 139 GLY B O 1
ATOM 2372 N N . ASP B 1 140 ? 10.828 -12.484 -15.125 1 97.31 140 ASP B N 1
ATOM 2373 C CA . ASP B 1 140 ? 9.688 -13.305 -14.734 1 97.31 140 ASP B CA 1
ATOM 2374 C C . ASP B 1 140 ? 9.75 -14.68 -15.383 1 97.31 140 ASP B C 1
ATOM 2376 O O . ASP B 1 140 ? 10.438 -14.867 -16.391 1 97.31 140 ASP B O 1
ATOM 2380 N N . PRO B 1 141 ? 9.031 -15.688 -14.711 1 97.19 141 PRO B N 1
ATOM 2381 C CA . PRO B 1 141 ? 8.883 -16.953 -15.43 1 97.19 141 PRO B CA 1
ATOM 2382 C C . PRO B 1 141 ? 8.219 -16.781 -16.797 1 97.19 141 PRO B C 1
ATOM 2384 O O . PRO B 1 141 ? 7.359 -15.914 -16.953 1 97.19 141 PRO B O 1
ATOM 2387 N N . PRO B 1 142 ? 8.648 -17.609 -17.703 1 96.88 142 PRO B N 1
ATOM 2388 C CA . PRO B 1 142 ? 8.156 -17.453 -19.062 1 96.88 142 PRO B CA 1
ATOM 2389 C C . PRO B 1 142 ? 6.734 -17.984 -19.25 1 96.88 142 PRO B C 1
ATOM 2391 O O . PRO B 1 142 ? 6.48 -18.781 -20.172 1 96.88 142 PRO B O 1
ATOM 2394 N N . TYR B 1 143 ? 5.828 -17.562 -18.438 1 98 143 TYR B N 1
ATOM 2395 C CA . TYR B 1 143 ? 4.406 -17.859 -18.578 1 98 143 TYR B CA 1
ATOM 2396 C C . TYR B 1 143 ? 3.738 -16.875 -19.531 1 98 143 TYR B C 1
ATOM 2398 O O . TYR B 1 143 ? 4.297 -15.812 -19.828 1 98 143 TYR B O 1
ATOM 2406 N N . ARG B 1 144 ? 2.576 -17.25 -20.109 1 97.5 144 ARG B N 1
ATOM 2407 C CA . ARG B 1 144 ? 1.861 -16.312 -20.984 1 97.5 144 ARG B CA 1
ATOM 2408 C C . ARG B 1 144 ? 1.458 -15.055 -20.219 1 97.5 144 ARG B C 1
ATOM 2410 O O . ARG B 1 144 ? 1.605 -13.945 -20.734 1 97.5 144 ARG B O 1
ATOM 2417 N N . LEU B 1 145 ? 0.907 -15.258 -19.047 1 98.62 145 LEU B N 1
ATOM 2418 C CA . LEU B 1 145 ? 0.537 -14.195 -18.109 1 98.62 145 LEU B CA 1
ATOM 2419 C C . LEU B 1 145 ? 1.027 -14.516 -16.703 1 98.62 145 LEU B C 1
ATOM 2421 O O . LEU B 1 145 ? 1.24 -15.68 -16.359 1 98.62 145 LEU B O 1
ATOM 2425 N N . VAL B 1 146 ? 1.25 -13.453 -15.953 1 98.81 146 VAL B N 1
ATOM 2426 C CA . VAL B 1 146 ? 1.681 -13.594 -14.57 1 98.81 146 VAL B CA 1
ATOM 2427 C C . VAL B 1 146 ? 0.83 -12.703 -13.672 1 98.81 146 VAL B C 1
ATOM 2429 O O . VAL B 1 146 ? 0.371 -11.641 -14.094 1 98.81 146 VAL B O 1
ATOM 2432 N N . PRO B 1 147 ? 0.593 -13.195 -12.391 1 98.88 147 PRO B N 1
ATOM 2433 C CA . PRO B 1 147 ? -0.165 -12.352 -11.461 1 98.88 147 PRO B CA 1
ATOM 2434 C C . PRO B 1 147 ? 0.593 -11.086 -11.062 1 98.88 147 PRO B C 1
ATOM 2436 O O . PRO B 1 147 ? 1.802 -11.141 -10.82 1 98.88 147 PRO B O 1
ATOM 2439 N N . VAL B 1 148 ? -0.146 -9.969 -11 1 98.31 148 VAL B N 1
ATOM 2440 C CA . VAL B 1 148 ? 0.536 -8.719 -10.688 1 98.31 148 VAL B CA 1
ATOM 2441 C C . VAL B 1 148 ? -0.193 -8.008 -9.547 1 98.31 148 VAL B C 1
ATOM 2443 O O . VAL B 1 148 ? 0.354 -7.09 -8.93 1 98.31 148 VAL B O 1
ATOM 2446 N N . HIS B 1 149 ? -1.465 -8.32 -9.172 1 98.25 149 HIS B N 1
ATOM 2447 C CA . HIS B 1 149 ? -2.242 -7.68 -8.117 1 98.25 149 HIS B CA 1
ATOM 2448 C C . HIS B 1 149 ? -3.324 -8.609 -7.586 1 98.25 149 HIS B C 1
ATOM 2450 O O . HIS B 1 149 ? -3.994 -9.297 -8.359 1 98.25 149 HIS B O 1
ATOM 2456 N N . LEU B 1 150 ? -3.424 -8.758 -6.25 1 98.81 150 LEU B N 1
ATOM 2457 C CA . LEU B 1 150 ? -4.57 -9.414 -5.633 1 98.81 150 LEU B CA 1
ATOM 2458 C C . LEU B 1 150 ? -5.762 -8.461 -5.555 1 98.81 150 LEU B C 1
ATOM 2460 O O . LEU B 1 150 ? -5.773 -7.543 -4.734 1 98.81 150 LEU B O 1
ATOM 2464 N N . ASP B 1 151 ? -6.773 -8.742 -6.324 1 98.44 151 ASP B N 1
ATOM 2465 C CA . ASP B 1 151 ? -7.875 -7.801 -6.504 1 98.44 151 ASP B CA 1
ATO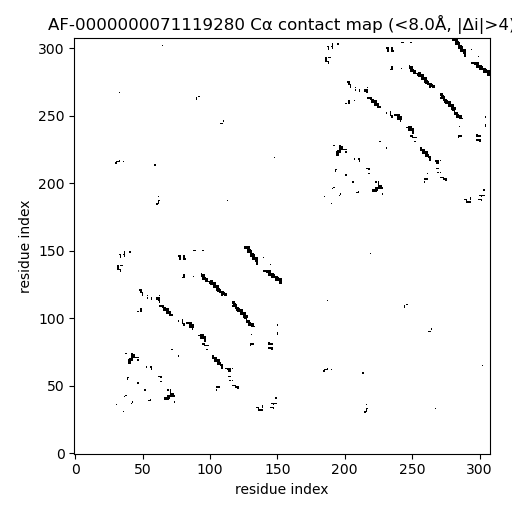M 2466 C C . ASP B 1 151 ? -8.953 -8 -5.438 1 98.44 151 ASP B C 1
ATOM 2468 O O . ASP B 1 151 ? -9.602 -7.047 -5.02 1 98.44 151 ASP B O 1
ATOM 2472 N N . ASN B 1 152 ? -9.211 -9.234 -5.137 1 98.25 152 ASN B N 1
ATOM 2473 C CA . ASN B 1 152 ? -10.289 -9.523 -4.195 1 98.25 152 ASN B CA 1
ATOM 2474 C C . ASN B 1 152 ? -10.148 -10.922 -3.594 1 98.25 152 ASN B C 1
ATOM 2476 O O . ASN B 1 152 ? -9.508 -11.789 -4.18 1 98.25 152 ASN B O 1
ATOM 2480 N N . VAL B 1 153 ? -10.617 -11.062 -2.42 1 98.31 153 VAL B N 1
ATOM 2481 C CA . VAL B 1 153 ? -10.852 -12.344 -1.757 1 98.31 153 VAL B CA 1
ATOM 2482 C C . VAL B 1 153 ? -12.344 -12.539 -1.516 1 98.31 153 VAL B C 1
ATOM 2484 O O . VAL B 1 153 ? -12.992 -11.688 -0.9 1 98.31 153 VAL B O 1
ATOM 2487 N N . ILE B 1 154 ? -12.984 -13.695 -2.004 1 97.38 154 ILE B N 1
ATOM 2488 C CA . ILE B 1 154 ? -14.445 -13.797 -2.004 1 97.38 154 ILE B CA 1
ATOM 2489 C C . ILE B 1 154 ? -14.867 -15.188 -1.547 1 97.38 154 ILE B C 1
ATOM 2491 O O . ILE B 1 154 ? -14.203 -16.172 -1.851 1 97.38 154 ILE B O 1
#

Radius of gyration: 29.17 Å; Cα contacts (8 Å, |Δi|>4): 562; chains: 2; bounding box: 106×54×41 Å

Organism: Panthera pardus (NCBI:txid9691)

Solvent-accessible surface area (backbone atoms only — not comparable to full-atom values): 17952 Å² total; per-residue (Å²): 134,81,77,81,72,75,73,80,72,75,77,71,74,72,75,72,73,76,73,58,82,76,60,72,75,66,71,74,74,78,76,60,46,57,44,55,48,32,39,67,58,28,50,32,77,55,90,83,52,40,58,60,58,47,50,69,50,22,62,53,67,48,37,68,68,58,65,48,55,31,37,58,40,49,69,66,63,59,28,54,30,55,77,49,67,69,38,72,34,94,85,66,43,68,44,16,17,55,43,92,55,65,41,51,30,39,36,28,37,53,75,48,72,50,61,91,58,45,35,47,45,75,40,81,43,76,35,28,40,28,30,30,42,41,68,55,55,92,89,48,70,95,47,82,38,31,45,46,42,84,70,44,77,89,136,80,77,75,74,74,71,79,71,77,75,72,73,73,73,72,71,76,72,57,82,74,59,74,76,68,70,72,73,76,74,59,46,58,43,55,48,32,38,65,57,26,50,32,76,55,90,83,50,42,58,61,58,46,49,70,50,22,63,53,68,47,39,67,69,56,67,47,55,33,38,58,40,50,67,68,64,59,27,52,28,55,75,49,67,68,36,74,35,93,85,66,43,69,46,15,17,55,43,93,56,66,41,51,30,41,37,28,38,55,73,47,71,49,61,92,58,44,36,47,45,77,40,81,43,76,34,28,41,28,31,30,41,41,70,54,52,92,88,48,71,94,48,82,38,30,46,46,42,84,69,44,76,89